Protein AF-A0A7X7GPE5-F1 (afdb_monomer)

Sequence (212 aa):
MSSPLRGAAGASLLIVPLLFLSQGAGCAPPPQPPSAPAPPPPTADDLLAAGDYGRARAAYLREERTGPTPSDVARARFFRALARLGQRDAALAQEELRSLAALEPPDMWTRLARVLSDELARTTVLREELRDAGAELHLLRLRIQILEEALEESQQEVTQRQEEIDTLREDRLRLQAALRDAEERAADNARQVRELEEALDALKRIDMQRDP

Secondary structure (DSSP, 8-state):
---------------------------PPPPPPPPPPPPPPPPHHHHHHTT-HHHHHHHHHHHHHH-SSHHHHHHHHHHHHHHHHHTT-HHHHHHHHHHHHT-SS--HHHHHHHHHHHHHHHHHHHHHHHHHHHHHHHHHHHHHHHHHHHHHHHHHHHHHHHHHHHHHHHHHHHHHHHHHHHHHHHHHHHHHHHHHHHHHHHHHHHHHHH--

pLDDT: mean 86.38, std 19.0, range [33.47, 98.62]

Nearest PDB structures (foldseek):
  2xev-assembly1_A  TM=8.816E-01  e=5.490E-03  Xanthomonas campestris
  9hmf-assembly1_K  TM=8.972E-01  e=2.334E-02  Campylobacter jejuni
  3qky-assembly1_A  TM=8.177E-01  e=9.341E-02  Rhodothermus marinus DSM 4252
  5waq-assembly1_A  TM=8.612E-01  e=1.341E-01  Neisseria gonorrhoeae FA 1090
  5efr-assembly1_A  TM=8.416E-01  e=1.707E-01  Rhodothermus marinus

Structure (mmCIF, N/CA/C/O backbone):
data_AF-A0A7X7GPE5-F1
#
_entry.id   AF-A0A7X7GPE5-F1
#
loop_
_atom_site.group_PDB
_atom_site.id
_atom_site.type_symbol
_atom_site.label_atom_id
_atom_site.label_alt_id
_atom_site.label_comp_id
_atom_site.label_asym_id
_atom_site.label_entity_id
_atom_site.label_seq_id
_atom_site.pdbx_PDB_ins_code
_atom_site.Cartn_x
_atom_site.Cartn_y
_atom_site.Cartn_z
_atom_site.occupancy
_atom_site.B_iso_or_equiv
_atom_site.auth_seq_id
_atom_site.auth_comp_id
_atom_site.auth_asym_id
_atom_site.auth_atom_id
_atom_site.pdbx_PDB_model_num
ATOM 1 N N . MET A 1 1 ? -0.099 -47.597 -15.414 1.00 36.78 1 MET A N 1
ATOM 2 C CA . MET A 1 1 ? -0.015 -48.892 -16.118 1.00 36.78 1 MET A CA 1
ATOM 3 C C . MET A 1 1 ? -1.050 -48.898 -17.227 1.00 36.78 1 MET A C 1
ATOM 5 O O . MET A 1 1 ? -2.151 -48.422 -16.994 1.00 36.78 1 MET A O 1
ATOM 9 N N . SER A 1 2 ? -0.658 -49.435 -18.382 1.00 39.59 2 SER A N 1
ATOM 10 C CA . SER A 1 2 ? -1.515 -49.890 -19.486 1.00 39.59 2 SER A CA 1
ATOM 11 C C . SER A 1 2 ? -2.099 -48.836 -20.439 1.00 39.59 2 SER A C 1
ATOM 13 O O . SER A 1 2 ? -3.237 -48.401 -20.306 1.00 39.59 2 SER A O 1
ATOM 15 N N . SER A 1 3 ? -1.332 -48.556 -21.500 1.00 43.88 3 SER A N 1
ATOM 16 C CA . SER A 1 3 ? -1.884 -48.475 -22.863 1.00 43.88 3 SER A CA 1
ATOM 17 C C . SER A 1 3 ? -2.548 -49.814 -23.238 1.00 43.88 3 SER A C 1
ATOM 19 O O . SER A 1 3 ? -2.243 -50.843 -22.626 1.00 43.88 3 SER A O 1
ATOM 21 N N . PRO A 1 4 ? -3.369 -49.853 -24.300 1.00 50.88 4 PRO A N 1
ATOM 22 C CA . PRO A 1 4 ? -2.765 -50.318 -25.546 1.00 50.88 4 PRO A CA 1
ATOM 23 C C . PRO A 1 4 ? -3.249 -49.597 -26.813 1.00 50.88 4 PRO A C 1
ATOM 25 O O . PRO A 1 4 ? -4.430 -49.353 -27.033 1.00 50.88 4 PRO A O 1
ATOM 28 N N . LEU A 1 5 ? -2.268 -49.357 -27.683 1.00 49.62 5 LEU A N 1
ATOM 29 C CA . LEU A 1 5 ? -2.396 -49.244 -29.132 1.00 49.62 5 LEU A CA 1
ATOM 30 C C . LEU A 1 5 ? -2.755 -50.617 -29.730 1.00 49.62 5 LEU A C 1
ATOM 32 O O . LEU A 1 5 ? -2.137 -51.618 -29.369 1.00 49.62 5 LEU A O 1
ATOM 36 N N . ARG A 1 6 ? -3.696 -50.643 -30.677 1.00 38.88 6 ARG A N 1
ATOM 37 C CA . ARG A 1 6 ? -3.957 -51.676 -31.709 1.00 38.88 6 ARG A CA 1
ATOM 38 C C . ARG A 1 6 ? -5.001 -51.069 -32.656 1.00 38.88 6 ARG A C 1
ATOM 40 O O . ARG A 1 6 ? -5.898 -50.395 -32.175 1.00 38.88 6 ARG A O 1
ATOM 47 N N . GLY A 1 7 ? -5.002 -51.234 -33.970 1.00 33.53 7 GLY A N 1
ATOM 48 C CA . GLY A 1 7 ? -4.221 -51.995 -34.943 1.00 33.53 7 GLY A CA 1
ATOM 49 C C . GLY A 1 7 ? -4.734 -51.535 -36.326 1.00 33.53 7 GLY A C 1
ATOM 50 O O . GLY A 1 7 ? -5.854 -51.052 -36.430 1.00 33.53 7 GLY A O 1
ATOM 51 N N . ALA A 1 8 ? -3.879 -51.423 -37.339 1.00 35.66 8 ALA A N 1
ATOM 52 C CA . ALA A 1 8 ? -3.519 -52.499 -38.270 1.00 35.66 8 ALA A CA 1
ATOM 53 C C . ALA A 1 8 ? -4.511 -52.662 -39.440 1.00 35.66 8 ALA A C 1
ATOM 55 O O . ALA A 1 8 ? -5.621 -53.136 -39.242 1.00 35.66 8 ALA A O 1
ATOM 56 N N . ALA A 1 9 ? -4.049 -52.309 -40.646 1.00 40.34 9 ALA A N 1
ATOM 57 C CA . ALA A 1 9 ? -4.263 -52.975 -41.945 1.00 40.34 9 ALA A CA 1
ATOM 58 C C . ALA A 1 9 ? -3.745 -51.997 -43.025 1.00 40.34 9 ALA A C 1
ATOM 60 O O . ALA A 1 9 ? -4.219 -50.874 -43.104 1.00 40.34 9 ALA A O 1
ATOM 61 N N . GLY A 1 10 ? -2.713 -52.258 -43.826 1.00 33.47 10 GLY A N 1
ATOM 62 C CA . GLY A 1 10 ? -2.256 -53.536 -44.353 1.00 33.47 10 GLY A CA 1
ATOM 63 C C . GLY A 1 10 ? -2.913 -53.774 -45.710 1.00 33.47 10 GLY A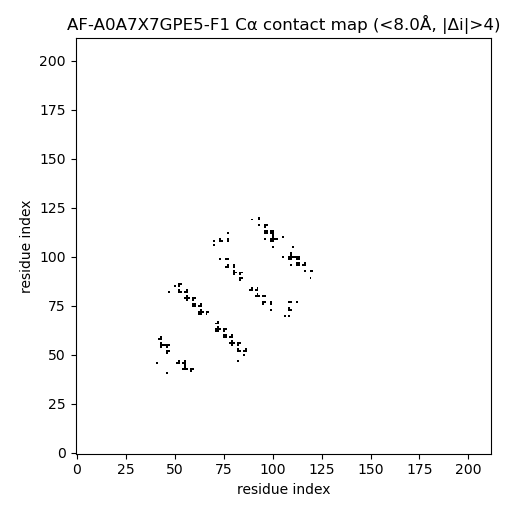 C 1
ATOM 64 O O . GLY A 1 10 ? -3.993 -54.342 -45.747 1.00 33.47 10 GLY A O 1
ATOM 65 N N . ALA A 1 11 ? -2.265 -53.340 -46.796 1.00 39.00 11 ALA A N 1
ATOM 66 C CA . ALA A 1 11 ? -2.460 -53.889 -48.141 1.00 39.00 11 ALA A CA 1
ATOM 67 C C . ALA A 1 11 ? -1.348 -53.394 -49.085 1.00 39.00 11 ALA A C 1
ATOM 69 O O . ALA A 1 11 ? -1.505 -52.430 -49.8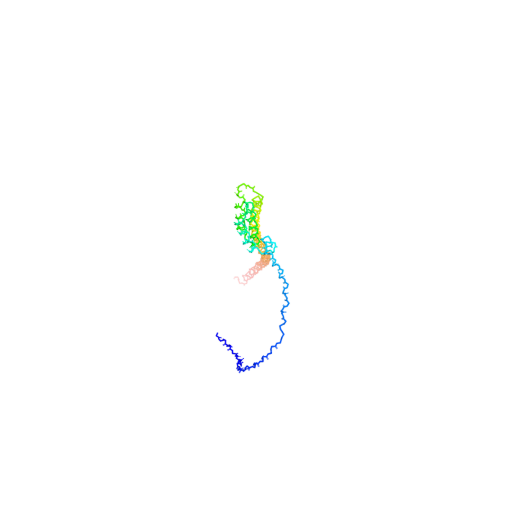30 1.00 39.00 11 ALA A O 1
ATOM 70 N N . SER A 1 12 ? -0.201 -54.070 -49.040 1.00 41.12 12 SER A N 1
ATOM 71 C CA . SER A 1 12 ? 0.696 -54.174 -50.191 1.00 41.12 12 SER A CA 1
ATOM 72 C C . SER A 1 12 ? 0.101 -55.194 -51.158 1.00 41.12 12 SER A C 1
ATOM 74 O O . SER A 1 12 ? -0.204 -56.299 -50.721 1.00 41.12 12 SER A O 1
ATOM 76 N N . LEU A 1 13 ? -0.018 -54.867 -52.448 1.00 38.72 13 LEU A N 1
ATOM 77 C CA . LEU A 1 13 ? -0.213 -55.861 -53.509 1.00 38.72 13 LEU A CA 1
ATOM 78 C C . LEU A 1 13 ? 0.291 -55.333 -54.868 1.00 38.72 13 LEU A C 1
ATOM 80 O O . LEU A 1 13 ? -0.291 -54.441 -55.469 1.00 38.72 13 LEU A O 1
ATOM 84 N N . LEU A 1 14 ? 1.426 -55.915 -55.268 1.00 38.28 14 LEU A N 1
ATOM 85 C CA . LEU A 1 14 ? 1.854 -56.371 -56.599 1.00 38.28 14 LEU A CA 1
ATOM 86 C C . LEU A 1 14 ? 1.750 -55.463 -57.849 1.00 38.28 14 LEU A C 1
ATOM 88 O O . LEU A 1 14 ? 0.708 -55.260 -58.457 1.00 38.28 14 LEU A O 1
ATOM 92 N N . ILE A 1 15 ? 2.956 -55.085 -58.280 1.00 44.03 15 ILE A N 1
ATOM 93 C CA . ILE A 1 15 ? 3.521 -54.930 -59.634 1.00 44.03 15 ILE A CA 1
ATOM 94 C C . ILE A 1 15 ? 2.821 -55.744 -60.745 1.00 44.03 15 ILE A C 1
ATOM 96 O O . ILE A 1 15 ? 2.762 -56.961 -60.615 1.00 44.03 15 ILE A O 1
ATOM 100 N N . VAL A 1 16 ? 2.491 -55.097 -61.881 1.00 37.31 16 VAL A N 1
ATOM 101 C CA . VAL A 1 16 ? 2.835 -55.492 -63.280 1.00 37.31 16 VAL A CA 1
ATOM 102 C C . VAL A 1 16 ? 2.826 -54.222 -64.168 1.00 37.31 16 VAL A C 1
ATOM 104 O O . VAL A 1 16 ? 1.908 -53.412 -64.035 1.00 37.31 16 VAL A O 1
ATOM 107 N N . PRO A 1 17 ? 3.823 -54.009 -65.055 1.00 50.66 17 PRO A N 1
ATOM 108 C CA . PRO A 1 17 ? 3.961 -52.793 -65.854 1.00 50.66 17 PRO A CA 1
ATOM 109 C C . PRO A 1 17 ? 3.215 -52.887 -67.193 1.00 50.66 17 PRO A C 1
ATOM 111 O O . PRO A 1 17 ? 3.243 -53.920 -67.860 1.00 50.66 17 PRO A O 1
ATOM 114 N N . LEU A 1 18 ? 2.623 -51.777 -67.634 1.00 42.12 18 LEU A N 1
ATOM 115 C CA . LEU A 1 18 ? 2.145 -51.599 -69.005 1.00 42.12 18 LEU A CA 1
ATOM 116 C C . LEU A 1 18 ? 2.939 -50.466 -69.654 1.00 42.12 18 LEU A C 1
ATOM 118 O O . LEU A 1 18 ? 2.699 -49.281 -69.435 1.00 42.12 18 LEU A O 1
ATOM 122 N N . LEU A 1 19 ? 3.935 -50.888 -70.431 1.00 47.41 19 LEU A N 1
ATOM 123 C CA . LEU A 1 19 ? 4.581 -50.105 -71.473 1.00 47.41 19 LEU A CA 1
ATOM 124 C C . LEU A 1 19 ? 3.514 -49.602 -72.449 1.00 47.41 19 LEU A C 1
ATOM 126 O O . LEU A 1 19 ? 2.916 -50.394 -73.172 1.00 47.41 19 LEU A O 1
ATOM 130 N N . PHE A 1 20 ? 3.341 -48.285 -72.517 1.00 41.81 20 PHE A N 1
ATOM 131 C CA . PHE A 1 20 ? 2.819 -47.624 -73.706 1.00 41.81 20 PHE A CA 1
ATOM 132 C C . PHE A 1 20 ? 3.819 -46.558 -74.147 1.00 41.81 20 PHE A C 1
ATOM 134 O O . PHE A 1 20 ? 3.918 -45.470 -73.584 1.00 41.81 20 PHE A O 1
ATOM 141 N N . LEU A 1 21 ? 4.586 -46.918 -75.173 1.00 47.44 21 LEU A N 1
ATOM 142 C CA . LEU A 1 21 ? 5.237 -45.978 -76.070 1.00 47.44 21 LEU A CA 1
ATOM 143 C C . LEU A 1 21 ? 4.144 -45.199 -76.807 1.00 47.44 21 LEU A C 1
ATOM 145 O O . 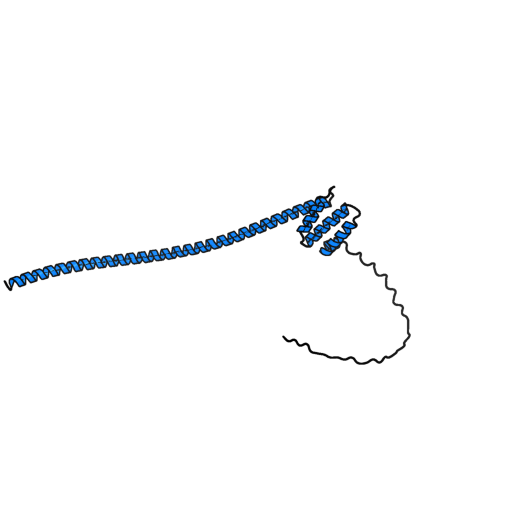LEU A 1 21 ? 3.415 -45.768 -77.616 1.00 47.44 21 LEU A O 1
ATOM 149 N N . SER A 1 22 ? 4.066 -43.894 -76.570 1.00 46.16 22 SER A N 1
ATOM 150 C CA . SER A 1 22 ? 3.538 -42.965 -77.566 1.00 46.16 22 SER A CA 1
ATOM 151 C C . SER A 1 22 ? 4.482 -41.772 -77.654 1.00 46.16 22 SER A C 1
ATOM 153 O O . SER A 1 22 ? 4.614 -40.964 -76.739 1.00 46.16 22 SER A O 1
ATOM 155 N N . GLN A 1 23 ? 5.223 -41.734 -78.757 1.00 50.34 23 GLN A N 1
ATOM 156 C CA . GLN A 1 23 ? 5.850 -40.518 -79.237 1.00 50.34 23 GLN A CA 1
ATOM 157 C C . GLN A 1 23 ? 4.747 -39.625 -79.810 1.00 50.34 23 GLN A C 1
ATOM 159 O O . GLN A 1 23 ? 3.903 -40.107 -80.564 1.00 50.34 23 GLN A O 1
ATOM 164 N N . GLY A 1 24 ? 4.768 -38.334 -79.490 1.00 41.56 24 GLY A N 1
ATOM 165 C CA . GLY A 1 24 ? 3.855 -37.382 -80.108 1.00 41.56 24 GLY A CA 1
ATOM 166 C C . GLY A 1 24 ? 3.982 -35.979 -79.535 1.00 41.56 24 GLY A C 1
ATOM 167 O O . GLY A 1 24 ? 3.460 -35.706 -78.466 1.00 41.56 24 GLY A O 1
ATOM 168 N N . ALA A 1 25 ? 4.631 -35.110 -80.312 1.00 44.94 25 ALA A N 1
ATOM 169 C CA . ALA A 1 25 ? 4.643 -33.650 -80.214 1.00 44.94 25 ALA A CA 1
ATOM 170 C C . ALA A 1 25 ? 5.357 -33.029 -78.999 1.00 44.94 25 ALA A C 1
ATOM 172 O O . ALA A 1 25 ? 4.799 -32.818 -77.925 1.00 44.94 25 ALA A O 1
ATOM 173 N N . GLY A 1 26 ? 6.604 -32.613 -79.236 1.00 49.38 26 GLY A N 1
ATOM 174 C CA . GLY A 1 26 ? 7.259 -31.596 -78.427 1.00 49.38 26 GLY A CA 1
ATOM 175 C C . GLY A 1 26 ? 6.515 -30.265 -78.537 1.00 49.38 26 GLY A C 1
ATOM 176 O O . GLY A 1 26 ? 6.726 -29.506 -79.478 1.00 49.38 26 GLY A O 1
ATOM 177 N N . CYS A 1 27 ? 5.676 -29.965 -77.551 1.00 44.78 27 CYS A N 1
ATOM 178 C CA . CYS A 1 27 ? 5.407 -28.588 -77.172 1.00 44.78 27 CYS A CA 1
ATOM 179 C C . CYS A 1 27 ? 6.525 -28.172 -76.221 1.00 44.78 27 CYS A C 1
ATOM 181 O O . CYS A 1 27 ? 6.572 -28.610 -75.072 1.00 44.78 27 CYS A O 1
ATOM 183 N N . ALA A 1 28 ? 7.449 -27.351 -76.718 1.00 55.16 28 ALA A N 1
ATOM 184 C CA . ALA A 1 28 ? 8.362 -26.627 -75.851 1.00 55.16 28 ALA A CA 1
ATOM 185 C C . ALA A 1 28 ? 7.526 -25.883 -74.789 1.00 55.16 28 ALA A C 1
ATOM 187 O O . ALA A 1 28 ? 6.549 -25.222 -75.162 1.00 55.16 28 ALA A O 1
ATOM 188 N N . PRO A 1 29 ? 7.850 -25.998 -73.487 1.00 63.81 29 PRO A N 1
ATOM 189 C CA . PRO A 1 29 ? 7.212 -25.164 -72.480 1.00 63.81 29 PRO A CA 1
ATOM 190 C C . PRO A 1 29 ? 7.419 -23.694 -72.878 1.00 63.81 29 PRO A C 1
ATOM 192 O O . PRO A 1 29 ? 8.510 -23.349 -73.348 1.00 63.81 29 PRO A O 1
ATOM 195 N N . PRO A 1 30 ? 6.392 -22.833 -72.750 1.00 66.88 30 PRO A N 1
ATOM 196 C CA . PRO A 1 30 ? 6.542 -21.422 -73.072 1.00 66.88 30 PRO A CA 1
ATOM 197 C C . PRO A 1 30 ? 7.726 -20.858 -72.275 1.00 66.88 30 PRO A C 1
ATOM 199 O O . PRO A 1 30 ? 7.897 -21.239 -71.111 1.00 66.88 30 PRO A O 1
ATOM 202 N N . PRO A 1 31 ? 8.563 -19.992 -72.876 1.00 62.94 31 PRO A N 1
ATOM 203 C CA . PRO A 1 31 ? 9.678 -19.388 -72.164 1.00 62.94 31 PRO A CA 1
ATOM 204 C C . PRO A 1 31 ? 9.129 -18.716 -70.906 1.00 62.94 31 PRO A C 1
ATOM 206 O O . PRO A 1 31 ? 8.257 -17.848 -70.990 1.00 62.94 31 PRO A O 1
ATOM 209 N N . GLN A 1 32 ? 9.592 -19.173 -69.739 1.00 63.47 32 GLN A N 1
ATOM 210 C CA . GLN A 1 32 ? 9.251 -18.538 -68.475 1.00 63.47 32 GLN A CA 1
ATOM 211 C C . GLN A 1 32 ? 9.624 -17.054 -68.594 1.00 63.47 32 GLN A C 1
ATOM 213 O O . GLN A 1 32 ? 10.753 -16.755 -69.000 1.00 63.47 32 GLN A O 1
ATOM 218 N N . PRO A 1 33 ? 8.702 -16.120 -68.292 1.00 65.62 33 PRO A N 1
ATOM 219 C CA . PRO A 1 33 ? 9.074 -14.719 -68.208 1.00 65.62 33 PRO A CA 1
ATOM 220 C C . PRO A 1 33 ? 10.213 -14.603 -67.187 1.00 65.62 33 PRO A C 1
ATOM 222 O O . PRO A 1 33 ? 10.198 -15.343 -66.198 1.00 65.62 33 PRO A O 1
ATOM 225 N N . PRO A 1 34 ? 11.214 -13.734 -67.417 1.00 63.56 34 PRO A N 1
ATOM 226 C CA . PRO A 1 34 ? 12.309 -13.564 -66.475 1.00 63.56 34 PRO A CA 1
ATOM 227 C C . PRO A 1 34 ? 11.709 -13.297 -65.098 1.00 63.56 34 PRO A C 1
ATOM 229 O O . PRO A 1 34 ? 10.964 -12.331 -64.923 1.00 63.56 34 PRO A O 1
ATOM 232 N N . SER A 1 35 ? 11.978 -14.201 -64.152 1.00 62.50 35 SER A N 1
ATOM 233 C CA . SER A 1 35 ? 11.565 -14.054 -62.764 1.00 62.50 35 SER A CA 1
ATOM 234 C C . SER A 1 35 ? 11.944 -12.650 -62.321 1.00 62.50 35 SER A C 1
ATOM 236 O O . SER A 1 35 ? 13.114 -12.270 -62.423 1.00 62.50 35 SER A O 1
ATOM 238 N N . ALA A 1 36 ? 10.952 -11.866 -61.891 1.00 67.81 36 ALA A N 1
ATOM 239 C CA . ALA A 1 36 ? 11.208 -10.552 -61.328 1.00 67.81 36 ALA A CA 1
ATOM 240 C C . ALA A 1 36 ? 12.316 -10.691 -60.267 1.00 67.81 36 ALA A C 1
ATOM 242 O O . ALA A 1 36 ? 12.297 -11.673 -59.512 1.00 67.81 36 ALA A O 1
ATOM 243 N N . PRO A 1 37 ? 13.305 -9.779 -60.229 1.00 69.69 37 PRO A N 1
ATOM 244 C CA . PRO A 1 37 ? 14.368 -9.856 -59.241 1.00 69.69 37 PRO A CA 1
ATOM 245 C C . PRO A 1 37 ? 13.735 -9.941 -57.853 1.00 69.69 37 PRO A C 1
ATOM 247 O O . PRO A 1 37 ? 12.809 -9.187 -57.542 1.00 69.69 37 PRO A O 1
ATOM 250 N N . ALA A 1 38 ? 14.195 -10.905 -57.051 1.00 69.31 38 ALA A N 1
ATOM 251 C CA . ALA A 1 38 ? 13.716 -11.067 -55.686 1.00 69.31 38 ALA A CA 1
ATOM 252 C C . ALA A 1 38 ? 13.811 -9.715 -54.958 1.00 69.31 38 ALA A C 1
ATOM 254 O O . ALA A 1 38 ? 14.805 -9.002 -55.154 1.00 69.31 38 ALA A O 1
ATOM 255 N N . PRO A 1 39 ? 12.796 -9.338 -54.154 1.00 73.06 39 PRO A N 1
ATOM 256 C CA . PRO A 1 39 ? 12.851 -8.089 -53.415 1.00 73.06 39 PRO A CA 1
ATOM 257 C C . PRO A 1 39 ? 14.126 -8.069 -52.565 1.00 73.06 39 PRO A C 1
ATOM 259 O O . PRO A 1 39 ? 14.528 -9.121 -52.046 1.00 73.06 39 PRO A O 1
ATOM 262 N N . PRO A 1 40 ? 14.790 -6.906 -52.445 1.00 76.00 40 PRO A N 1
ATOM 263 C CA . PRO A 1 40 ? 15.984 -6.807 -51.626 1.00 76.00 40 PRO A CA 1
ATOM 264 C C . PRO A 1 40 ? 15.669 -7.280 -50.199 1.00 76.00 40 PRO A C 1
ATOM 266 O O . PRO A 1 40 ? 14.543 -7.093 -49.723 1.00 76.00 40 PRO A O 1
ATOM 269 N N . PRO A 1 41 ? 16.632 -7.923 -49.516 1.00 82.00 41 PRO A N 1
ATOM 270 C CA . PRO A 1 41 ? 16.428 -8.335 -48.136 1.00 82.00 41 PRO A CA 1
ATOM 271 C C . PRO A 1 41 ? 16.069 -7.113 -47.271 1.00 82.00 41 PRO A C 1
ATOM 273 O O . PRO A 1 41 ? 16.615 -6.032 -47.511 1.00 82.00 41 PRO A O 1
ATOM 276 N N . PRO A 1 42 ? 15.177 -7.271 -46.272 1.00 87.88 42 PRO A N 1
ATOM 277 C CA . PRO A 1 42 ? 14.762 -6.166 -45.415 1.00 87.88 42 PRO A CA 1
ATOM 278 C C . PRO A 1 42 ? 15.967 -5.578 -44.677 1.00 87.88 42 PRO A C 1
ATOM 280 O O . PRO A 1 42 ? 16.836 -6.313 -44.190 1.00 87.88 42 PRO A O 1
ATOM 283 N N . THR A 1 43 ? 16.011 -4.252 -44.599 1.00 92.62 43 THR A N 1
ATOM 284 C CA . THR A 1 43 ? 17.063 -3.517 -43.892 1.00 92.62 43 THR A CA 1
ATOM 285 C C . THR A 1 43 ? 16.908 -3.651 -42.373 1.00 92.62 43 THR A C 1
ATOM 287 O O . THR A 1 43 ? 15.877 -4.109 -41.870 1.00 92.62 43 THR A O 1
ATOM 290 N N . ALA A 1 44 ? 17.937 -3.271 -41.606 1.00 93.88 44 ALA A N 1
ATOM 291 C CA . ALA A 1 44 ? 17.840 -3.264 -40.146 1.00 93.88 44 ALA A CA 1
ATOM 292 C C . ALA A 1 44 ? 16.710 -2.342 -39.650 1.00 93.88 44 ALA A C 1
ATOM 294 O O . ALA A 1 44 ? 15.985 -2.716 -38.727 1.00 93.88 44 ALA A O 1
ATOM 295 N N . ASP A 1 45 ? 16.523 -1.197 -40.313 1.00 95.44 45 ASP A N 1
ATOM 296 C CA . ASP A 1 45 ? 15.447 -0.247 -40.025 1.00 95.44 45 ASP A CA 1
ATOM 297 C C . ASP A 1 45 ? 14.064 -0.855 -40.317 1.00 95.44 45 ASP A C 1
ATOM 299 O O . ASP A 1 45 ? 13.159 -0.722 -39.492 1.00 95.44 45 ASP A O 1
ATOM 303 N N . ASP A 1 46 ? 13.909 -1.598 -41.422 1.00 96.31 46 ASP A N 1
ATOM 304 C CA . ASP A 1 46 ? 12.650 -2.292 -41.748 1.00 96.31 46 ASP A CA 1
ATOM 305 C C . ASP A 1 46 ? 12.286 -3.326 -40.674 1.00 96.31 46 ASP A C 1
ATOM 307 O O . ASP A 1 46 ? 11.134 -3.428 -40.251 1.00 96.31 46 ASP A O 1
ATOM 311 N N . LEU A 1 47 ? 13.280 -4.083 -40.196 1.00 96.06 47 LEU A N 1
ATOM 312 C CA . LEU A 1 47 ? 13.095 -5.078 -39.136 1.00 96.06 47 LEU A CA 1
ATOM 313 C C . LEU A 1 47 ? 12.739 -4.420 -37.799 1.00 96.06 47 LEU A C 1
ATOM 315 O O . LEU A 1 47 ? 11.895 -4.937 -37.064 1.00 96.06 47 LEU A O 1
ATOM 319 N N . LEU A 1 48 ? 13.364 -3.281 -37.487 1.00 95.31 48 LEU A N 1
ATOM 320 C CA . LEU A 1 48 ? 13.068 -2.509 -36.284 1.00 95.31 48 LEU A CA 1
ATOM 321 C C . LEU A 1 48 ? 11.636 -1.961 -36.326 1.00 95.31 48 LEU A C 1
ATOM 323 O O . LEU A 1 48 ? 10.902 -2.100 -35.347 1.00 95.31 48 LEU A O 1
ATOM 327 N N . ALA A 1 49 ? 11.228 -1.391 -37.463 1.00 95.69 49 ALA A N 1
ATOM 328 C CA . ALA A 1 49 ? 9.886 -0.856 -37.681 1.00 95.69 49 ALA A CA 1
ATOM 329 C C . ALA A 1 49 ? 8.807 -1.951 -37.649 1.00 95.69 49 ALA A C 1
ATOM 331 O O . ALA A 1 49 ? 7.722 -1.733 -37.114 1.00 95.69 49 ALA A O 1
ATOM 332 N N . ALA A 1 50 ? 9.120 -3.146 -38.156 1.00 95.19 50 ALA A N 1
ATOM 333 C CA . ALA A 1 50 ? 8.243 -4.314 -38.093 1.00 95.19 50 ALA A CA 1
ATOM 334 C C . ALA A 1 50 ? 8.134 -4.936 -36.685 1.00 95.19 50 ALA A C 1
ATOM 336 O O . ALA A 1 50 ? 7.349 -5.864 -36.486 1.00 95.19 50 ALA A O 1
ATOM 337 N N . GLY A 1 51 ? 8.921 -4.466 -35.711 1.00 94.88 51 GLY A N 1
ATOM 338 C CA . GLY A 1 51 ? 8.952 -5.013 -34.354 1.00 94.88 51 GLY A CA 1
ATOM 339 C C . GLY A 1 51 ? 9.726 -6.329 -34.220 1.00 94.88 51 GLY A C 1
ATOM 340 O O . GLY A 1 51 ? 9.731 -6.926 -33.142 1.00 94.88 51 GLY A O 1
ATOM 341 N N . ASP A 1 52 ? 10.427 -6.783 -35.266 1.00 96.38 52 ASP A N 1
ATOM 342 C CA . ASP A 1 52 ? 11.338 -7.930 -35.186 1.00 96.38 52 ASP A CA 1
ATOM 343 C C . ASP A 1 52 ? 12.682 -7.486 -34.595 1.00 96.38 52 ASP A C 1
ATOM 345 O O . ASP A 1 52 ? 13.737 -7.458 -35.239 1.00 96.38 52 ASP A O 1
ATOM 349 N N . TYR A 1 53 ? 12.635 -7.106 -33.319 1.00 96.56 53 TYR A N 1
ATOM 350 C CA . TYR A 1 53 ? 13.776 -6.555 -32.603 1.00 96.56 53 TYR A CA 1
ATOM 351 C C . TYR A 1 53 ? 14.951 -7.537 -32.531 1.00 96.56 53 TYR A C 1
ATOM 353 O O . TYR A 1 53 ? 16.106 -7.117 -32.452 1.00 96.56 53 TYR A O 1
ATOM 361 N N . GLY A 1 54 ? 14.675 -8.847 -32.528 1.00 95.94 54 GLY A N 1
ATOM 362 C CA . GLY A 1 54 ? 15.682 -9.913 -32.543 1.00 95.94 54 GLY A CA 1
ATOM 363 C C . GLY A 1 54 ? 16.557 -9.833 -33.784 1.00 95.94 54 GLY A C 1
ATOM 364 O O . GLY A 1 54 ? 17.787 -9.735 -33.690 1.00 95.94 54 GLY A O 1
ATOM 365 N N . ARG A 1 55 ? 15.910 -9.820 -34.952 1.00 96.19 55 ARG A N 1
ATOM 366 C CA . ARG A 1 55 ? 16.608 -9.723 -36.234 1.00 96.19 55 ARG A CA 1
ATOM 367 C C . ARG A 1 55 ? 17.173 -8.330 -36.483 1.00 96.19 55 ARG A C 1
ATOM 369 O O . ARG A 1 55 ? 18.298 -8.249 -36.974 1.00 96.19 55 ARG A O 1
ATOM 376 N N . ALA A 1 56 ? 16.473 -7.267 -36.084 1.00 97.12 56 ALA A N 1
ATOM 377 C CA . ALA A 1 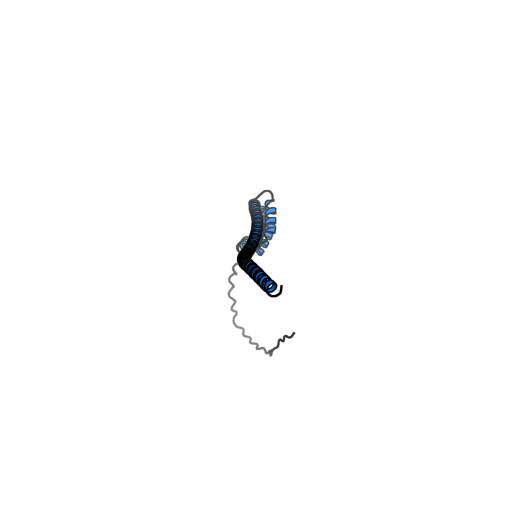56 ? 16.964 -5.891 -36.185 1.00 97.12 56 ALA A CA 1
ATOM 378 C C . ALA A 1 56 ? 18.288 -5.711 -35.428 1.00 97.12 56 ALA A C 1
ATOM 380 O O . ALA A 1 56 ? 19.276 -5.247 -35.991 1.00 97.12 56 ALA A O 1
ATOM 381 N N . ARG A 1 57 ? 18.366 -6.188 -34.177 1.00 96.31 57 ARG A N 1
ATOM 382 C CA . ARG A 1 57 ? 19.596 -6.149 -33.368 1.00 96.31 57 ARG A CA 1
ATOM 383 C C . ARG A 1 57 ? 20.761 -6.873 -34.051 1.00 96.31 57 ARG A C 1
ATOM 385 O O . ARG A 1 57 ? 21.882 -6.365 -34.059 1.00 96.31 57 ARG A O 1
ATOM 392 N N . ALA A 1 58 ? 20.511 -8.057 -34.613 1.00 95.50 58 ALA A N 1
ATOM 393 C CA . ALA A 1 58 ? 21.530 -8.815 -35.338 1.00 95.50 58 ALA A CA 1
ATOM 394 C C . ALA A 1 58 ? 21.960 -8.119 -36.642 1.00 95.50 58 ALA A C 1
ATOM 396 O O . ALA A 1 58 ? 23.125 -8.217 -37.026 1.00 95.50 58 ALA A O 1
ATOM 397 N N . ALA A 1 59 ? 21.042 -7.418 -37.311 1.00 95.81 59 ALA A N 1
ATOM 398 C CA . ALA A 1 59 ? 21.327 -6.631 -38.504 1.00 95.81 59 ALA A CA 1
ATOM 399 C C . ALA A 1 59 ? 22.177 -5.392 -38.181 1.00 95.81 59 ALA A C 1
ATOM 401 O O . ALA A 1 59 ? 23.244 -5.247 -38.772 1.00 95.81 59 ALA A O 1
ATOM 402 N N . TYR A 1 60 ? 21.817 -4.601 -37.164 1.00 96.62 60 TYR A N 1
ATOM 403 C CA . TYR A 1 60 ? 22.635 -3.466 -36.718 1.00 96.62 60 TYR A CA 1
ATOM 404 C C . TYR A 1 60 ? 24.021 -3.885 -36.213 1.00 96.62 60 TYR A C 1
ATOM 406 O O . TYR A 1 60 ? 24.993 -3.168 -36.413 1.00 96.62 60 TYR A O 1
ATOM 414 N N . LEU A 1 61 ? 24.163 -5.073 -35.611 1.00 95.56 61 LEU A N 1
ATOM 415 C CA . LEU A 1 61 ? 25.486 -5.603 -35.253 1.00 95.56 61 LEU A CA 1
ATOM 416 C C . LEU A 1 61 ? 26.368 -5.867 -36.488 1.00 95.56 61 LEU A C 1
ATOM 418 O O . LEU A 1 61 ? 27.590 -5.759 -36.399 1.00 95.56 61 LEU A O 1
ATOM 422 N N . ARG A 1 62 ? 25.776 -6.241 -37.629 1.00 94.44 62 ARG A N 1
ATOM 423 C CA . ARG A 1 62 ? 26.519 -6.367 -38.892 1.00 94.44 62 ARG A CA 1
ATOM 424 C C . ARG A 1 62 ? 26.868 -4.994 -39.452 1.00 94.44 62 ARG A C 1
ATOM 426 O O . ARG A 1 62 ? 28.025 -4.794 -39.799 1.00 94.44 62 ARG A O 1
ATOM 433 N N . GLU A 1 63 ? 25.913 -4.065 -39.464 1.00 94.38 63 GLU A N 1
ATOM 434 C CA . GLU A 1 63 ? 26.131 -2.687 -39.927 1.00 94.38 63 GLU A CA 1
ATOM 435 C C . GLU A 1 63 ? 27.224 -1.973 -39.127 1.00 94.38 63 GLU A C 1
ATOM 437 O O . GLU A 1 63 ? 28.060 -1.297 -39.713 1.00 94.38 63 GLU A O 1
ATOM 442 N N . GLU A 1 64 ? 27.304 -2.201 -37.814 1.00 93.25 64 GLU A N 1
ATOM 443 C CA . GLU A 1 64 ? 28.393 -1.692 -36.973 1.00 93.25 64 GLU A CA 1
ATOM 444 C C . GLU A 1 64 ? 29.776 -2.145 -37.471 1.00 93.25 64 GLU A C 1
ATOM 446 O O . GLU A 1 64 ? 30.737 -1.385 -37.419 1.00 93.25 64 GLU A O 1
ATOM 451 N N . ARG A 1 65 ? 29.896 -3.388 -37.952 1.00 93.00 65 ARG A N 1
ATOM 452 C CA . ARG A 1 65 ? 31.178 -3.959 -38.403 1.00 93.00 65 ARG A CA 1
ATOM 453 C C . ARG A 1 65 ? 31.569 -3.506 -39.803 1.00 93.00 65 ARG A C 1
ATOM 455 O O . ARG A 1 65 ? 32.749 -3.530 -40.132 1.00 93.00 65 ARG A O 1
ATOM 462 N N . THR A 1 66 ? 30.587 -3.164 -40.629 1.00 92.50 66 THR A N 1
ATOM 463 C CA . THR A 1 66 ? 30.782 -2.798 -42.039 1.00 92.50 66 THR A CA 1
ATOM 464 C C . THR A 1 66 ? 30.583 -1.307 -42.301 1.00 92.50 66 THR A C 1
ATOM 466 O O . THR A 1 66 ? 30.645 -0.885 -43.453 1.00 92.50 66 THR A O 1
ATOM 469 N N . GLY A 1 67 ? 30.307 -0.520 -41.257 1.00 89.06 67 GLY A N 1
ATOM 470 C CA . GLY 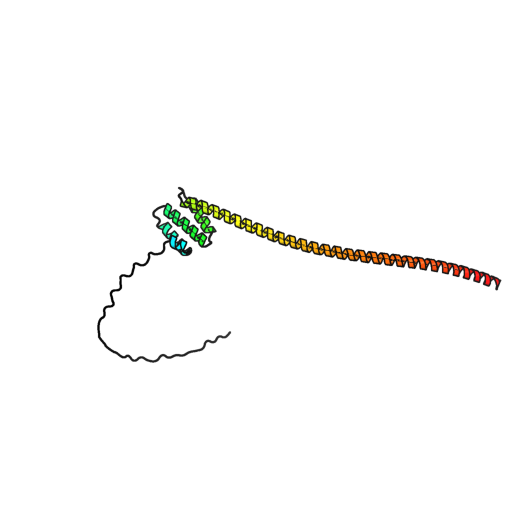A 1 67 ? 30.038 0.909 -41.346 1.00 89.06 67 GLY A CA 1
ATOM 471 C C . GLY A 1 67 ? 31.227 1.669 -41.944 1.00 89.06 67 GLY A C 1
ATOM 472 O O . GLY A 1 67 ? 32.349 1.504 -41.460 1.00 89.06 67 GLY A O 1
ATOM 473 N N . PRO A 1 68 ? 31.018 2.498 -42.983 1.00 90.00 68 PRO A N 1
ATOM 474 C CA . PRO A 1 68 ? 32.111 3.191 -43.658 1.00 90.00 68 PRO A CA 1
ATOM 475 C C . PRO A 1 68 ? 32.637 4.390 -42.858 1.00 90.00 68 PRO A C 1
ATOM 477 O O . PRO A 1 68 ? 33.781 4.797 -43.060 1.00 90.00 68 PRO A O 1
ATOM 480 N N . THR A 1 69 ? 31.834 4.952 -41.947 1.00 93.38 69 THR A N 1
ATOM 481 C CA . THR A 1 69 ? 32.237 6.077 -41.094 1.00 93.38 69 THR A CA 1
ATOM 482 C C . THR A 1 69 ? 32.014 5.789 -39.605 1.00 93.38 69 THR A C 1
ATOM 484 O O . THR A 1 69 ? 31.116 5.019 -39.253 1.00 93.38 69 THR A O 1
ATOM 487 N N . PRO A 1 70 ? 32.760 6.449 -38.695 1.00 91.75 70 PRO A N 1
ATOM 488 C CA . PRO A 1 70 ? 32.505 6.355 -37.256 1.00 91.75 70 PRO A CA 1
ATOM 489 C C . PRO A 1 70 ? 31.066 6.720 -36.864 1.00 91.75 70 PRO A C 1
ATOM 491 O O . PRO A 1 70 ? 30.526 6.138 -35.926 1.00 91.75 70 PRO A O 1
ATOM 494 N N . SER A 1 71 ? 30.427 7.640 -37.595 1.00 93.81 71 SER A N 1
ATOM 495 C CA . SER A 1 71 ? 29.043 8.033 -37.318 1.00 93.81 71 SER A CA 1
ATOM 496 C C . SER A 1 71 ? 28.035 6.959 -37.741 1.00 93.81 71 SER A C 1
ATOM 498 O O . SER A 1 71 ? 27.046 6.749 -37.044 1.00 93.81 71 SER A O 1
ATOM 500 N N . ASP A 1 72 ? 28.308 6.198 -38.807 1.00 93.88 72 ASP A N 1
ATOM 501 C CA . ASP A 1 72 ? 27.486 5.034 -39.179 1.00 93.88 72 ASP A CA 1
ATOM 502 C C . ASP A 1 72 ? 27.583 3.921 -38.130 1.00 93.88 72 ASP A C 1
ATOM 504 O O . ASP A 1 72 ? 26.582 3.300 -37.769 1.00 93.88 72 ASP A O 1
ATOM 508 N N . VAL A 1 73 ? 28.781 3.710 -37.578 1.00 94.81 73 VAL A N 1
ATOM 509 C CA . VAL A 1 73 ? 29.004 2.777 -36.465 1.00 94.81 73 VAL A CA 1
ATOM 510 C C . VAL A 1 73 ? 28.241 3.239 -35.217 1.00 94.81 73 VAL A C 1
ATOM 512 O O . VAL A 1 73 ? 27.568 2.433 -34.570 1.00 94.81 73 VAL A O 1
ATOM 515 N N . ALA A 1 74 ? 28.293 4.534 -34.891 1.00 95.50 74 ALA A N 1
ATOM 516 C CA . ALA A 1 74 ? 27.554 5.122 -33.774 1.00 95.50 74 ALA A CA 1
ATOM 517 C C . ALA A 1 74 ? 26.030 5.005 -33.961 1.00 95.50 74 ALA A C 1
ATOM 519 O O . ALA A 1 74 ? 25.332 4.597 -33.029 1.00 95.50 74 ALA A O 1
ATOM 520 N N . ARG A 1 75 ? 25.523 5.259 -35.176 1.00 96.81 75 ARG A N 1
ATOM 521 C CA . ARG A 1 75 ? 24.121 5.035 -35.562 1.00 96.81 75 ARG A CA 1
ATOM 522 C C . ARG A 1 75 ? 23.707 3.586 -35.329 1.00 96.81 75 ARG A C 1
ATOM 524 O O . ARG A 1 75 ? 22.707 3.333 -34.659 1.00 96.81 75 ARG A O 1
ATOM 531 N N . ALA A 1 76 ? 24.471 2.634 -35.859 1.00 96.50 76 ALA A N 1
ATOM 532 C CA . ALA A 1 76 ? 24.161 1.214 -35.735 1.00 96.50 76 ALA A CA 1
ATOM 533 C C . ALA A 1 76 ? 24.136 0.774 -34.261 1.00 96.50 76 ALA A C 1
ATOM 535 O O . ALA A 1 76 ? 23.204 0.092 -33.833 1.00 96.50 76 ALA A O 1
ATOM 536 N N . ARG A 1 77 ? 25.099 1.226 -33.443 1.00 96.81 77 ARG A N 1
ATOM 537 C CA . ARG A 1 77 ? 25.106 0.985 -31.987 1.00 96.81 77 ARG A CA 1
ATOM 538 C C . ARG A 1 77 ? 23.882 1.574 -31.291 1.00 96.81 77 ARG A C 1
ATOM 540 O O . ARG A 1 77 ? 23.277 0.898 -30.461 1.00 96.81 77 ARG A O 1
ATOM 547 N N . PHE A 1 78 ? 23.499 2.798 -31.648 1.00 97.75 78 PHE A N 1
ATOM 548 C CA . PHE A 1 78 ? 22.325 3.467 -31.096 1.00 97.75 78 PHE A CA 1
ATOM 549 C C . PHE A 1 78 ? 21.039 2.675 -31.371 1.00 97.75 78 PHE A C 1
ATOM 551 O O . PHE A 1 78 ? 20.318 2.315 -30.440 1.00 97.75 78 PHE A O 1
ATOM 558 N N . PHE A 1 79 ? 20.773 2.323 -32.631 1.00 97.75 79 PHE A N 1
ATOM 559 C CA . PHE A 1 79 ? 19.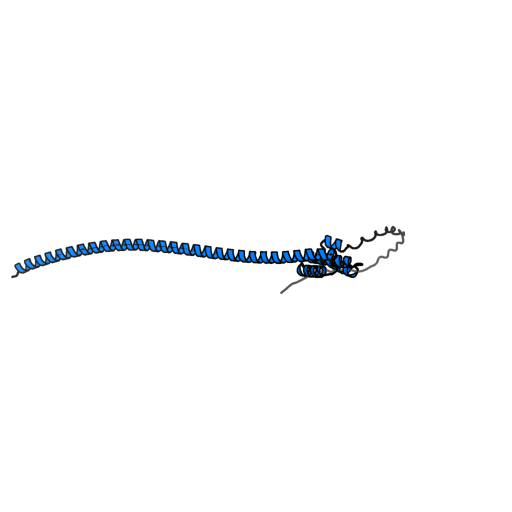567 1.569 -32.981 1.00 97.75 79 PHE A CA 1
ATOM 560 C C . PHE A 1 79 ? 19.595 0.119 -32.488 1.00 97.75 79 PHE A C 1
ATOM 562 O O . PHE A 1 79 ? 18.550 -0.438 -32.146 1.00 97.75 79 PHE A O 1
ATOM 569 N N . ARG A 1 80 ? 20.778 -0.488 -32.344 1.00 96.94 80 ARG A N 1
ATOM 570 C CA . ARG A 1 80 ? 20.921 -1.780 -31.664 1.00 96.94 80 ARG A CA 1
ATOM 571 C C . ARG A 1 80 ? 20.470 -1.703 -30.203 1.00 96.94 80 ARG A C 1
ATOM 573 O O . ARG A 1 80 ? 19.780 -2.613 -29.739 1.00 96.94 80 ARG A O 1
ATOM 580 N N . ALA A 1 81 ? 20.817 -0.628 -29.496 1.00 97.25 81 ALA A N 1
ATOM 581 C CA . ALA A 1 81 ? 20.350 -0.400 -28.134 1.00 97.25 81 ALA A CA 1
ATOM 582 C C . ALA A 1 81 ? 18.829 -0.154 -28.083 1.00 97.25 81 ALA A C 1
ATOM 584 O O . ALA A 1 81 ? 18.154 -0.702 -27.213 1.00 97.25 81 ALA A O 1
ATOM 585 N N . LEU A 1 82 ? 18.255 0.561 -29.059 1.00 97.25 82 LEU A N 1
ATOM 586 C CA . LEU A 1 82 ? 16.794 0.695 -29.182 1.00 97.25 82 LEU A CA 1
ATOM 587 C C . LEU A 1 82 ? 16.097 -0.652 -29.420 1.00 97.25 82 LEU A C 1
ATOM 589 O O . LEU A 1 82 ? 15.075 -0.937 -28.798 1.00 97.25 82 LEU A O 1
ATOM 593 N N . ALA A 1 83 ? 16.667 -1.521 -30.258 1.00 97.00 83 ALA A N 1
ATOM 594 C CA . ALA A 1 83 ? 16.142 -2.869 -30.459 1.00 97.00 83 ALA A CA 1
ATOM 595 C C . ALA A 1 83 ? 16.132 -3.679 -29.146 1.00 97.00 83 ALA A C 1
ATOM 597 O O . ALA A 1 83 ? 15.194 -4.433 -28.893 1.00 97.00 83 ALA A O 1
ATOM 598 N N . ARG A 1 84 ? 17.124 -3.497 -28.262 1.00 95.44 84 ARG A N 1
ATOM 599 C CA . ARG A 1 84 ? 17.113 -4.117 -26.922 1.00 95.44 84 ARG A CA 1
ATOM 600 C C . ARG A 1 84 ? 16.011 -3.577 -26.022 1.00 95.44 84 ARG A C 1
ATOM 602 O O . ARG A 1 84 ? 15.367 -4.366 -25.334 1.00 95.44 84 ARG A O 1
ATOM 609 N N . LEU A 1 85 ? 15.743 -2.271 -26.063 1.00 94.94 85 LEU A N 1
ATOM 610 C CA . LEU A 1 85 ? 14.592 -1.697 -25.357 1.00 94.94 85 LEU A CA 1
ATOM 611 C C . LEU A 1 85 ? 13.280 -2.331 -25.838 1.00 94.94 85 LEU A C 1
ATOM 613 O O . LEU A 1 85 ? 12.456 -2.715 -25.010 1.00 94.94 85 LEU A O 1
ATOM 617 N N . GLY A 1 86 ? 13.125 -2.537 -27.151 1.00 93.31 86 GLY A N 1
ATOM 618 C CA . GLY A 1 86 ? 11.991 -3.271 -27.727 1.00 93.31 86 GLY A CA 1
ATOM 619 C C . GLY A 1 86 ? 11.879 -4.720 -27.230 1.00 93.31 86 GLY A C 1
ATOM 620 O O . GLY A 1 86 ? 10.778 -5.220 -27.004 1.00 93.31 86 GLY A O 1
ATOM 621 N N . GLN A 1 87 ? 13.011 -5.379 -26.960 1.00 94.81 87 GLN A N 1
ATOM 622 C CA . GLN A 1 87 ? 13.076 -6.711 -26.333 1.00 94.81 87 GLN A CA 1
ATOM 623 C C . GLN A 1 87 ? 12.882 -6.700 -24.809 1.00 94.81 87 GLN A C 1
ATOM 625 O O . GLN A 1 87 ? 12.965 -7.756 -24.184 1.00 94.81 87 GLN A O 1
ATOM 630 N N . ARG A 1 88 ? 12.603 -5.539 -24.201 1.00 92.75 88 ARG A N 1
ATOM 631 C CA . ARG A 1 88 ? 12.482 -5.348 -22.743 1.00 92.75 88 ARG A CA 1
ATOM 632 C C . ARG A 1 88 ? 13.781 -5.602 -21.969 1.00 92.75 88 ARG A C 1
ATOM 634 O O . ARG A 1 88 ? 13.747 -5.865 -20.771 1.00 92.75 88 ARG A O 1
ATOM 641 N N . ASP A 1 89 ? 14.925 -5.467 -22.630 1.00 93.56 89 ASP A N 1
ATOM 642 C CA . ASP A 1 89 ? 16.259 -5.603 -22.041 1.00 93.56 89 ASP A CA 1
ATOM 643 C C . ASP A 1 89 ? 16.839 -4.214 -21.718 1.00 93.56 89 ASP A C 1
ATOM 645 O O . ASP A 1 89 ? 17.764 -3.714 -22.365 1.00 93.56 89 ASP A O 1
ATOM 649 N N . ALA A 1 90 ? 16.214 -3.539 -20.746 1.00 91.25 90 ALA A N 1
ATOM 650 C CA . ALA A 1 90 ? 16.508 -2.141 -20.425 1.00 91.25 90 ALA A CA 1
ATOM 651 C C . ALA A 1 90 ? 17.902 -1.935 -19.815 1.00 91.25 90 ALA A C 1
ATOM 653 O O . ALA A 1 90 ? 18.547 -0.932 -20.111 1.00 91.25 90 ALA A O 1
ATOM 654 N N . ALA A 1 91 ? 18.388 -2.888 -19.014 1.00 91.62 91 ALA A N 1
ATOM 655 C CA . ALA A 1 91 ? 19.688 -2.790 -18.354 1.00 91.62 91 ALA A CA 1
ATOM 656 C C . ALA A 1 91 ? 20.843 -2.801 -19.367 1.00 91.62 91 ALA A C 1
ATOM 658 O O . ALA A 1 91 ? 21.681 -1.896 -19.360 1.00 91.62 91 ALA A O 1
ATOM 659 N N . LEU A 1 92 ? 20.851 -3.772 -20.291 1.00 93.25 92 LEU A N 1
ATOM 660 C CA . LEU A 1 92 ? 21.885 -3.846 -21.326 1.00 93.25 92 LEU A CA 1
ATOM 661 C C . LEU A 1 92 ? 21.737 -2.724 -22.356 1.00 93.25 92 LEU A C 1
ATOM 663 O O . LEU A 1 92 ? 22.741 -2.203 -22.837 1.00 93.25 92 LEU A O 1
ATOM 667 N N . ALA A 1 93 ? 20.511 -2.298 -22.676 1.00 95.19 93 ALA A N 1
ATOM 668 C CA . ALA A 1 93 ? 20.309 -1.121 -23.520 1.00 95.19 93 ALA A CA 1
ATOM 669 C C . ALA A 1 93 ? 20.906 0.147 -22.889 1.00 95.19 93 ALA A C 1
ATOM 671 O O . ALA A 1 93 ? 21.600 0.903 -23.565 1.00 95.19 93 ALA A O 1
ATOM 672 N N . 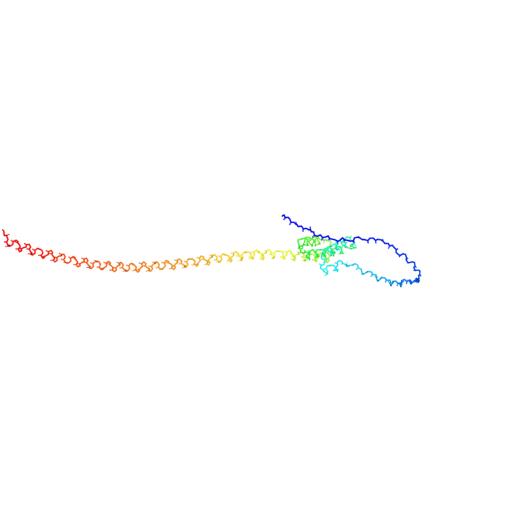GLN A 1 94 ? 20.681 0.368 -21.592 1.00 95.50 94 GLN A N 1
ATOM 673 C CA . GLN A 1 94 ? 21.218 1.519 -20.868 1.00 95.50 94 GLN A CA 1
ATOM 674 C C . GLN A 1 94 ? 22.748 1.478 -20.772 1.00 95.50 94 GLN A C 1
ATOM 676 O O . GLN A 1 94 ? 23.398 2.520 -20.856 1.00 95.50 94 GLN A O 1
ATOM 681 N N . GLU A 1 95 ? 23.344 0.301 -20.584 1.00 95.50 95 GLU A N 1
ATOM 682 C CA . GLU A 1 95 ? 24.799 0.128 -20.635 1.00 95.50 95 GLU A CA 1
ATOM 683 C C . GLU A 1 95 ? 25.365 0.476 -22.019 1.00 95.50 95 GLU A C 1
ATOM 685 O O . GLU A 1 95 ? 26.298 1.276 -22.117 1.00 95.50 95 GLU A O 1
ATOM 690 N N . GLU A 1 96 ? 24.755 -0.039 -23.092 1.00 95.00 96 GLU A N 1
ATOM 691 C CA . GLU A 1 96 ? 25.178 0.265 -24.461 1.00 95.00 96 GLU A CA 1
ATOM 692 C C . GLU A 1 96 ? 25.055 1.768 -24.773 1.00 95.00 96 GLU A C 1
ATOM 694 O O . GLU A 1 96 ? 26.014 2.362 -25.271 1.00 95.00 96 GLU A O 1
ATOM 699 N N . LEU A 1 97 ? 23.939 2.412 -24.411 1.00 97.06 97 LEU A N 1
ATOM 700 C CA . LEU A 1 97 ? 23.735 3.855 -24.608 1.00 97.06 97 LEU A CA 1
ATOM 701 C C . LEU A 1 97 ? 24.743 4.702 -23.819 1.00 97.06 97 LEU A C 1
ATOM 703 O O . LEU A 1 97 ? 25.297 5.648 -24.376 1.00 97.06 97 LEU A O 1
ATOM 707 N N . ARG A 1 98 ? 25.050 4.344 -22.563 1.00 96.81 98 ARG A N 1
ATOM 708 C CA . ARG A 1 98 ? 26.079 5.040 -21.768 1.00 96.81 98 ARG A CA 1
ATOM 709 C C . ARG A 1 98 ? 27.465 4.906 -22.386 1.00 96.81 98 ARG A C 1
ATOM 711 O O . ARG A 1 98 ? 28.191 5.893 -22.462 1.00 96.81 98 ARG A O 1
ATOM 718 N N . SER A 1 99 ? 27.822 3.708 -22.852 1.00 95.94 99 SER A N 1
ATOM 719 C CA . SER A 1 99 ? 29.117 3.487 -23.504 1.00 95.94 99 SER A CA 1
ATOM 720 C C . SER A 1 99 ? 29.251 4.299 -24.795 1.00 95.94 99 SER A C 1
ATOM 722 O O . SER A 1 99 ? 30.304 4.873 -25.058 1.00 95.94 99 SER A O 1
ATOM 724 N N . LEU A 1 100 ? 28.163 4.417 -25.563 1.00 96.25 100 LEU A N 1
ATOM 725 C CA . LEU A 1 100 ? 28.109 5.229 -26.772 1.00 96.25 100 LEU A CA 1
ATOM 726 C C . LEU A 1 100 ? 28.202 6.728 -26.446 1.00 96.25 100 LEU A C 1
ATOM 728 O O . LEU A 1 100 ? 28.939 7.456 -27.103 1.00 96.25 100 LEU A O 1
ATOM 732 N N . ALA A 1 101 ? 27.508 7.186 -25.405 1.00 96.56 101 ALA A N 1
ATOM 733 C CA . ALA A 1 101 ? 27.511 8.578 -24.955 1.00 96.56 101 ALA A CA 1
ATOM 734 C C . ALA A 1 101 ? 28.872 9.074 -24.425 1.00 96.56 101 ALA A C 1
ATOM 736 O O . ALA A 1 101 ? 29.075 10.289 -24.326 1.00 96.56 101 ALA A O 1
ATOM 737 N N . ALA A 1 102 ? 29.769 8.151 -24.064 1.00 95.94 102 ALA A N 1
ATOM 738 C CA . ALA A 1 102 ? 31.116 8.429 -23.569 1.00 95.94 102 ALA A CA 1
ATOM 739 C C . ALA A 1 102 ? 32.176 8.544 -24.684 1.00 95.94 102 ALA A C 1
ATOM 741 O O . ALA A 1 102 ? 33.335 8.827 -24.387 1.00 95.94 102 ALA A O 1
ATOM 742 N N . LEU A 1 103 ? 31.811 8.302 -25.950 1.00 93.25 103 LEU A N 1
ATOM 743 C CA . LEU A 1 103 ? 32.737 8.425 -27.077 1.00 93.25 103 LEU A CA 1
ATOM 744 C C . LEU A 1 103 ? 32.994 9.894 -27.445 1.00 93.25 103 LEU A C 1
ATOM 746 O O . LEU A 1 103 ? 32.068 10.704 -27.508 1.00 93.25 103 LEU A O 1
ATOM 750 N N . GLU A 1 104 ? 34.253 10.195 -27.766 1.00 85.12 104 GLU A N 1
ATOM 751 C CA . GLU A 1 104 ? 34.738 11.511 -28.191 1.00 85.12 104 GLU A CA 1
ATOM 752 C C . GLU A 1 104 ? 35.389 11.423 -29.588 1.00 85.12 104 GLU A C 1
ATOM 754 O O . GLU A 1 104 ? 36.105 10.450 -29.857 1.00 85.12 104 GLU A O 1
ATOM 759 N N . PRO A 1 105 ? 35.192 12.419 -30.479 1.00 86.25 105 PRO A N 1
ATOM 760 C CA . PRO A 1 105 ? 34.356 13.615 -30.308 1.00 86.25 105 PRO A CA 1
ATOM 761 C C . PRO A 1 105 ? 32.845 13.312 -30.400 1.00 86.25 105 PRO A C 1
ATOM 763 O O . PRO A 1 105 ? 32.453 12.329 -31.032 1.00 86.25 105 PRO A O 1
ATOM 766 N N . PRO A 1 106 ? 31.967 14.160 -29.825 1.00 90.50 106 PRO A N 1
ATOM 767 C CA . PRO A 1 106 ? 30.537 13.899 -29.804 1.00 90.50 106 PRO A CA 1
ATOM 768 C C . PRO A 1 106 ? 29.890 14.146 -31.170 1.00 90.50 106 PRO A C 1
ATOM 770 O O . PRO A 1 106 ? 29.917 15.266 -31.695 1.00 90.50 106 PRO A O 1
ATOM 773 N N . ASP A 1 107 ? 29.205 13.136 -31.698 1.00 94.19 107 ASP A N 1
ATOM 774 C CA . ASP A 1 107 ? 28.351 13.253 -32.875 1.00 94.19 107 ASP A CA 1
ATOM 775 C C . ASP A 1 107 ? 26.864 13.348 -32.477 1.00 94.19 107 ASP A C 1
ATOM 777 O O . ASP A 1 107 ? 26.516 13.548 -31.309 1.00 94.19 107 ASP A O 1
ATOM 781 N N . MET A 1 108 ? 25.959 13.315 -33.455 1.00 97.06 108 MET A N 1
ATOM 782 C CA . MET A 1 108 ? 24.520 13.357 -33.182 1.00 97.06 108 MET A CA 1
ATOM 783 C C . MET A 1 108 ? 24.055 12.126 -32.384 1.00 97.06 108 MET A C 1
ATOM 785 O O . MET A 1 108 ? 23.246 12.258 -31.466 1.00 97.06 108 MET A O 1
ATOM 789 N N . TRP A 1 109 ? 24.575 10.939 -32.705 1.00 96.94 109 TRP A N 1
ATOM 790 C CA . TRP A 1 109 ? 24.150 9.672 -32.110 1.00 96.94 109 TRP A CA 1
ATOM 791 C C . TRP A 1 109 ? 24.636 9.524 -30.673 1.00 96.94 109 TRP A C 1
ATOM 793 O O . TRP A 1 109 ? 23.871 9.070 -29.825 1.00 96.94 109 TRP A O 1
ATOM 803 N N . THR A 1 110 ? 25.853 9.973 -30.356 1.00 96.00 110 THR A N 1
ATOM 804 C CA . THR A 1 110 ? 26.349 9.975 -28.971 1.00 96.00 110 THR A CA 1
ATOM 805 C C . THR A 1 110 ? 25.576 10.960 -28.088 1.00 96.00 110 THR A C 1
ATOM 807 O O . THR A 1 110 ? 25.293 10.651 -26.929 1.00 96.00 110 THR A O 1
ATOM 810 N N . ARG A 1 111 ? 25.138 12.109 -28.630 1.00 96.94 111 ARG A N 1
ATOM 811 C CA . ARG A 1 111 ? 24.250 13.052 -27.917 1.00 96.94 111 ARG A CA 1
ATOM 812 C C . ARG A 1 111 ? 22.870 12.459 -27.655 1.00 96.94 111 ARG A C 1
ATOM 814 O O . ARG A 1 111 ? 22.379 12.562 -26.534 1.00 96.94 111 ARG A O 1
ATOM 821 N N . LEU A 1 112 ? 22.259 11.819 -28.653 1.00 97.69 112 LEU A N 1
ATOM 822 C CA . LEU A 1 112 ? 20.974 11.134 -28.476 1.00 97.69 112 LEU A CA 1
ATOM 823 C C . LEU A 1 112 ? 21.085 9.977 -27.478 1.00 97.69 112 LEU A C 1
ATOM 825 O O . LEU A 1 112 ? 20.190 9.790 -26.656 1.00 97.69 112 LEU A O 1
ATOM 829 N N . ALA A 1 113 ? 22.194 9.235 -27.512 1.00 97.62 113 ALA A N 1
ATOM 830 C CA . ALA A 1 113 ? 22.453 8.155 -26.569 1.00 97.62 113 ALA A CA 1
ATOM 831 C C . ALA A 1 113 ? 22.510 8.659 -25.124 1.00 97.62 113 ALA A C 1
ATOM 833 O O . ALA A 1 113 ? 21.918 8.031 -24.252 1.00 97.62 113 ALA A O 1
ATOM 834 N N . ARG A 1 114 ? 23.146 9.818 -24.893 1.00 97.12 114 ARG A N 1
ATOM 835 C CA . ARG A 1 114 ? 23.196 10.474 -23.579 1.00 97.12 114 ARG A CA 1
ATOM 836 C C . ARG A 1 114 ? 21.804 10.831 -23.067 1.00 97.12 114 ARG A C 1
ATOM 838 O O . ARG A 1 114 ? 21.441 10.440 -21.964 1.00 97.12 114 ARG A O 1
ATOM 845 N N . VAL A 1 115 ? 21.010 11.520 -23.891 1.00 97.31 115 VAL A N 1
ATOM 846 C CA . VAL A 1 115 ? 19.643 11.920 -23.519 1.00 97.31 115 VAL A CA 1
ATOM 847 C C . VAL A 1 115 ? 18.805 10.693 -23.160 1.00 97.31 115 VAL A C 1
ATOM 849 O O . VAL A 1 115 ? 18.196 10.653 -22.096 1.00 97.31 115 VAL A O 1
ATOM 852 N N . LEU A 1 116 ? 18.817 9.656 -24.001 1.00 96.25 116 LEU A N 1
ATOM 853 C CA . LEU A 1 116 ? 18.050 8.442 -23.722 1.00 96.25 116 LEU A CA 1
ATOM 854 C C . LEU A 1 116 ? 18.573 7.667 -22.511 1.00 96.25 116 LEU A C 1
ATOM 856 O O . LEU A 1 116 ? 17.763 7.123 -21.765 1.00 96.25 116 LEU A O 1
ATOM 860 N N . SER A 1 117 ? 19.888 7.602 -22.280 1.00 96.00 117 SER A N 1
ATOM 861 C CA . SER A 1 117 ? 20.420 6.932 -21.088 1.00 96.00 117 SER A CA 1
ATOM 862 C C . SER A 1 117 ? 20.020 7.640 -19.797 1.00 96.00 117 SER A C 1
ATOM 864 O O . SER A 1 117 ? 19.720 6.964 -18.812 1.00 96.00 117 SER A O 1
ATOM 866 N N . ASP A 1 118 ? 19.985 8.974 -19.814 1.00 95.19 118 ASP A N 1
ATOM 867 C CA . ASP A 1 118 ? 19.591 9.789 -18.665 1.00 95.19 118 ASP A CA 1
ATOM 868 C C . ASP A 1 118 ? 18.094 9.627 -18.373 1.00 95.19 118 ASP A C 1
ATOM 870 O O . ASP A 1 118 ? 17.707 9.418 -17.223 1.00 95.19 118 ASP A O 1
ATOM 874 N N . GLU A 1 119 ? 17.250 9.639 -19.407 1.00 94.62 119 GLU A N 1
ATOM 875 C CA . GLU A 1 119 ? 15.814 9.382 -19.257 1.00 94.62 119 GLU A CA 1
ATOM 876 C C . GLU A 1 119 ? 15.536 7.957 -18.762 1.00 94.62 119 GLU A C 1
ATOM 878 O O . GLU A 1 119 ? 14.743 7.761 -17.840 1.00 94.62 119 GLU A O 1
ATOM 883 N N . LEU A 1 120 ? 16.234 6.945 -19.292 1.00 93.62 120 LEU A N 1
ATOM 884 C CA . LEU A 1 120 ? 16.107 5.574 -18.793 1.00 93.62 120 LEU A CA 1
ATOM 885 C C . LEU A 1 120 ? 16.469 5.485 -17.307 1.00 93.62 120 LEU A C 1
ATOM 887 O O . LEU A 1 120 ? 15.691 4.907 -16.548 1.00 93.62 120 LEU A O 1
ATOM 891 N N . ALA A 1 121 ? 17.568 6.115 -16.884 1.00 91.44 121 ALA A N 1
ATOM 892 C CA . ALA A 1 121 ? 17.980 6.158 -15.482 1.00 91.44 121 ALA A CA 1
ATOM 893 C C . ALA A 1 121 ? 16.943 6.857 -14.582 1.00 91.44 121 ALA A C 1
ATOM 895 O O . ALA A 1 121 ? 16.639 6.381 -13.489 1.00 91.44 121 ALA A O 1
ATOM 896 N N . ARG A 1 122 ? 16.347 7.961 -15.045 1.00 93.38 122 ARG A N 1
ATOM 897 C CA . ARG A 1 122 ? 15.269 8.641 -14.308 1.00 93.38 122 ARG A CA 1
ATOM 898 C C . ARG A 1 122 ? 14.044 7.750 -14.169 1.00 93.38 122 ARG A C 1
ATOM 900 O O . ARG A 1 122 ? 13.492 7.633 -13.081 1.00 93.38 122 ARG A O 1
ATOM 907 N N . THR A 1 123 ? 13.634 7.072 -15.242 1.00 92.31 123 THR A N 1
ATOM 908 C CA . THR A 1 123 ? 12.469 6.179 -15.176 1.00 92.31 123 THR A CA 1
ATOM 909 C C . THR A 1 123 ? 12.694 4.974 -14.269 1.00 92.31 123 THR A C 1
ATOM 911 O O . THR A 1 123 ? 11.731 4.496 -13.676 1.00 92.31 123 THR A O 1
ATOM 914 N N . THR A 1 124 ? 13.920 4.450 -14.153 1.00 89.94 124 THR A N 1
ATOM 915 C CA . THR A 1 124 ? 14.205 3.351 -13.218 1.00 89.94 124 THR A CA 1
ATOM 916 C C . THR A 1 124 ? 14.061 3.808 -11.775 1.00 89.94 124 THR A C 1
ATOM 918 O O . THR A 1 124 ? 13.327 3.161 -11.036 1.00 89.94 124 THR A O 1
ATOM 921 N N . VAL A 1 125 ? 14.633 4.964 -11.422 1.00 93.44 125 VAL A N 1
ATOM 922 C CA . VAL A 1 125 ? 14.504 5.546 -10.074 1.00 93.44 125 VAL A CA 1
ATOM 923 C C . VAL A 1 125 ? 13.038 5.821 -9.737 1.00 93.44 125 VAL A C 1
ATOM 925 O O . VAL A 1 125 ? 12.543 5.350 -8.722 1.00 93.44 125 VAL A O 1
ATOM 928 N N . LEU A 1 126 ? 12.294 6.475 -10.635 1.00 94.94 126 LEU A N 1
ATOM 929 C CA . LEU A 1 126 ? 10.873 6.768 -10.409 1.00 94.94 126 LEU A CA 1
ATOM 930 C C . LEU A 1 126 ? 10.018 5.502 -10.237 1.00 94.94 126 LEU A C 1
ATOM 932 O O . LEU A 1 126 ? 9.037 5.511 -9.496 1.00 94.94 126 LEU A O 1
ATOM 936 N N . ARG A 1 127 ? 10.354 4.401 -10.924 1.00 94.62 127 ARG A N 1
ATOM 937 C CA . ARG A 1 127 ? 9.651 3.120 -10.736 1.00 94.62 127 ARG A CA 1
ATOM 938 C C . ARG A 1 127 ? 9.946 2.497 -9.377 1.00 94.62 127 ARG A C 1
ATOM 940 O O . ARG A 1 127 ? 9.047 1.880 -8.812 1.00 94.62 127 ARG A O 1
ATOM 947 N N . GLU A 1 128 ? 11.175 2.619 -8.889 1.00 95.12 128 GLU A N 1
ATOM 948 C CA . GLU A 1 128 ? 11.565 2.144 -7.559 1.00 95.12 128 GLU A CA 1
ATOM 949 C C . GLU A 1 128 ? 10.859 2.964 -6.476 1.00 95.12 128 GLU A C 1
ATOM 951 O O . GLU A 1 128 ? 10.146 2.388 -5.661 1.00 95.12 128 GLU A O 1
ATOM 956 N N . GLU A 1 129 ? 10.902 4.295 -6.565 1.00 96.94 129 GLU A N 1
ATOM 957 C CA . GLU A 1 129 ? 10.189 5.190 -5.643 1.00 96.94 129 GLU A CA 1
ATOM 958 C C . GLU A 1 129 ? 8.677 4.917 -5.619 1.00 96.94 129 GLU A C 1
ATOM 960 O O . GLU A 1 129 ? 8.067 4.841 -4.552 1.00 96.94 129 GLU A O 1
ATOM 965 N N . LEU A 1 130 ? 8.055 4.705 -6.786 1.00 98.00 130 LEU A N 1
ATOM 966 C CA . LEU A 1 130 ? 6.636 4.352 -6.869 1.00 98.00 130 LEU A CA 1
ATOM 967 C C . LEU A 1 130 ? 6.338 2.995 -6.217 1.00 98.00 130 LEU A C 1
ATOM 969 O O . LEU A 1 130 ? 5.289 2.823 -5.590 1.00 98.00 130 LEU A O 1
ATOM 973 N N . ARG A 1 131 ? 7.234 2.017 -6.381 1.00 97.25 131 ARG A N 1
ATOM 974 C CA . ARG A 1 131 ? 7.092 0.691 -5.771 1.00 97.25 131 ARG A CA 1
ATOM 975 C C . ARG A 1 131 ? 7.193 0.778 -4.251 1.00 97.25 131 ARG A C 1
ATOM 977 O O . ARG A 1 131 ? 6.371 0.166 -3.569 1.00 97.25 131 ARG A O 1
ATOM 984 N N . ASP A 1 132 ? 8.148 1.548 -3.748 1.00 97.88 132 ASP A N 1
ATOM 985 C CA . ASP A 1 132 ? 8.376 1.730 -2.316 1.00 97.88 132 ASP A CA 1
ATOM 986 C C . ASP A 1 132 ? 7.213 2.486 -1.665 1.00 97.88 132 ASP A C 1
ATOM 988 O O . ASP A 1 132 ? 6.642 2.007 -0.684 1.00 97.88 132 ASP A O 1
ATOM 992 N N . ALA A 1 133 ? 6.755 3.582 -2.278 1.00 97.19 133 ALA A N 1
ATOM 993 C CA . ALA A 1 133 ? 5.567 4.308 -1.828 1.00 97.19 133 ALA A CA 1
ATOM 994 C C . ALA A 1 133 ? 4.304 3.423 -1.847 1.00 97.19 133 ALA A C 1
ATOM 996 O O . ALA A 1 133 ? 3.464 3.492 -0.947 1.00 97.19 133 ALA A O 1
ATOM 997 N N . GLY A 1 134 ? 4.169 2.553 -2.854 1.00 98.25 134 GLY A N 1
ATOM 998 C CA . GLY A 1 134 ? 3.086 1.572 -2.924 1.00 98.25 134 GLY A CA 1
ATOM 999 C C . GLY A 1 134 ? 3.127 0.546 -1.787 1.00 98.25 134 GLY A C 1
ATOM 1000 O O . GLY A 1 134 ? 2.079 0.200 -1.235 1.00 98.25 134 GLY A O 1
ATOM 1001 N N . ALA A 1 135 ? 4.321 0.082 -1.409 1.00 98.25 135 ALA A N 1
ATOM 1002 C CA . ALA A 1 135 ? 4.511 -0.833 -0.287 1.00 98.25 135 ALA A CA 1
ATOM 1003 C C . ALA A 1 135 ? 4.191 -0.159 1.058 1.00 98.25 135 ALA A C 1
ATOM 1005 O O . ALA A 1 135 ? 3.465 -0.734 1.870 1.00 98.25 135 ALA A O 1
ATOM 1006 N N . GLU A 1 136 ? 4.660 1.072 1.270 1.00 98.44 136 GLU A N 1
ATOM 1007 C CA . GLU A 1 136 ? 4.371 1.852 2.479 1.00 98.44 136 GLU A CA 1
ATOM 1008 C C . GLU A 1 136 ? 2.868 2.104 2.642 1.00 98.44 136 GLU A C 1
ATOM 1010 O O . GLU A 1 136 ? 2.294 1.847 3.701 1.00 98.44 136 GLU A O 1
ATOM 1015 N N . LEU A 1 137 ? 2.195 2.512 1.567 1.00 98.44 137 LEU A N 1
ATOM 1016 C CA . LEU A 1 137 ? 0.752 2.725 1.571 1.00 98.44 137 LEU A CA 1
ATOM 1017 C C . LEU A 1 137 ? -0.025 1.436 1.883 1.00 98.44 137 LEU A C 1
ATOM 1019 O O . LEU A 1 137 ? -1.038 1.483 2.583 1.00 98.44 137 LEU A O 1
ATOM 1023 N N . HIS A 1 138 ? 0.436 0.279 1.403 1.00 98.06 138 HIS A N 1
ATOM 1024 C CA . HIS A 1 138 ? -0.173 -1.003 1.758 1.00 98.06 138 HIS A CA 1
ATOM 1025 C C . HIS A 1 138 ? -0.006 -1.326 3.251 1.00 98.06 138 HIS A C 1
ATOM 1027 O O . HIS A 1 138 ? -0.981 -1.704 3.901 1.00 98.06 138 HIS A O 1
ATOM 1033 N N . LEU A 1 139 ? 1.189 -1.115 3.813 1.00 98.50 139 LEU A N 1
ATOM 1034 C CA . LEU A 1 139 ? 1.446 -1.309 5.243 1.00 98.50 139 LEU A CA 1
ATOM 1035 C C . LEU A 1 139 ? 0.602 -0.371 6.114 1.00 98.50 139 LEU A C 1
ATOM 1037 O O . LEU A 1 139 ? 0.021 -0.811 7.106 1.00 98.50 139 LEU A O 1
ATOM 1041 N N . LEU A 1 140 ? 0.484 0.902 5.730 1.00 98.44 140 LEU A N 1
ATOM 1042 C CA . LEU A 1 140 ? -0.354 1.872 6.435 1.00 98.44 140 LEU A CA 1
ATOM 1043 C C . LEU A 1 140 ? -1.832 1.474 6.409 1.00 98.44 140 LEU A C 1
ATOM 1045 O O . LEU A 1 140 ? -2.501 1.579 7.434 1.00 98.44 140 LEU A O 1
ATOM 1049 N N . ARG A 1 141 ? -2.337 0.952 5.284 1.00 98.62 141 ARG A N 1
ATOM 1050 C CA . ARG A 1 141 ? -3.711 0.428 5.200 1.00 98.62 141 ARG A CA 1
ATOM 1051 C C . ARG A 1 141 ? -3.944 -0.746 6.147 1.00 98.62 141 ARG A C 1
ATOM 1053 O O . ARG A 1 141 ? -4.939 -0.742 6.860 1.00 98.62 141 ARG A O 1
ATOM 1060 N N . LEU A 1 142 ? -3.018 -1.706 6.200 1.00 98.56 142 LEU A N 1
ATOM 1061 C CA . LEU A 1 142 ? -3.102 -2.820 7.154 1.00 98.56 142 LEU A CA 1
ATOM 1062 C C . LEU A 1 142 ? -3.070 -2.321 8.603 1.00 98.56 142 LEU A C 1
ATOM 1064 O O . LEU A 1 142 ? -3.805 -2.818 9.451 1.00 98.56 142 LEU A O 1
ATOM 1068 N N . ARG A 1 143 ? -2.242 -1.312 8.896 1.00 98.56 143 ARG A N 1
ATOM 1069 C CA . ARG A 1 143 ? -2.170 -0.727 10.236 1.00 98.56 143 ARG A CA 1
ATOM 1070 C C . ARG A 1 143 ? -3.469 -0.033 10.634 1.00 98.56 143 ARG A C 1
ATOM 1072 O O . ARG A 1 143 ? -3.873 -0.180 11.782 1.00 98.56 143 ARG A O 1
ATOM 1079 N N . ILE A 1 144 ? -4.093 0.704 9.717 1.00 98.44 144 ILE A N 1
ATOM 1080 C CA . ILE A 1 144 ? -5.400 1.332 9.943 1.00 98.44 144 ILE A CA 1
ATOM 1081 C C . ILE A 1 144 ? -6.438 0.259 10.265 1.00 98.44 144 ILE A C 1
ATOM 1083 O O . ILE A 1 144 ? -7.072 0.361 11.305 1.00 98.44 144 ILE A O 1
ATOM 1087 N N . GLN A 1 145 ? -6.513 -0.808 9.467 1.00 98.44 145 GLN A N 1
ATOM 1088 C CA . GLN A 1 145 ? -7.465 -1.895 9.702 1.00 98.44 145 GLN A CA 1
ATOM 1089 C C . GLN A 1 145 ? -7.300 -2.527 11.095 1.00 98.44 145 GLN A C 1
ATOM 1091 O O . GLN A 1 145 ? -8.271 -2.671 11.826 1.00 98.44 145 GLN A O 1
ATOM 1096 N N . ILE A 1 146 ? -6.065 -2.838 11.507 1.00 98.50 146 ILE A N 1
ATOM 1097 C CA . ILE A 1 146 ? -5.794 -3.394 12.847 1.00 98.50 146 ILE A CA 1
ATOM 1098 C C . ILE A 1 146 ? -6.245 -2.432 13.955 1.00 98.50 146 ILE A C 1
ATOM 1100 O O . ILE A 1 146 ? -6.732 -2.860 14.998 1.00 98.50 146 ILE A O 1
ATOM 1104 N N . LEU A 1 147 ? -6.038 -1.126 13.763 1.00 98.56 147 LEU A N 1
ATOM 1105 C CA . LEU A 1 147 ? -6.446 -0.119 14.741 1.00 98.56 147 LEU A CA 1
ATOM 1106 C C . LEU A 1 147 ? -7.967 0.058 14.787 1.00 98.56 147 LEU A C 1
ATOM 1108 O O . LEU A 1 147 ? -8.497 0.299 15.866 1.00 98.56 147 LEU A O 1
ATOM 1112 N N . GLU A 1 148 ? -8.653 -0.063 13.652 1.00 98.56 148 GLU A N 1
ATOM 1113 C CA . GLU A 1 148 ? -10.117 -0.047 13.573 1.00 98.56 148 GLU A CA 1
ATOM 1114 C C . GLU A 1 148 ? -10.713 -1.265 14.290 1.00 98.56 148 GLU A C 1
ATOM 1116 O O . GLU A 1 148 ? -11.566 -1.093 15.156 1.00 98.56 148 GLU A O 1
ATOM 1121 N N . GLU A 1 149 ? -10.188 -2.467 14.036 1.00 98.38 149 GLU A N 1
ATOM 1122 C CA . GLU A 1 149 ? -10.604 -3.698 14.725 1.00 98.38 149 GLU A CA 1
ATOM 1123 C C . GLU A 1 149 ? -10.382 -3.600 16.247 1.00 98.38 149 GLU A C 1
ATOM 1125 O O . GLU A 1 149 ? -11.281 -3.892 17.036 1.00 98.38 149 GLU A O 1
ATOM 1130 N N . ALA A 1 150 ? -9.217 -3.105 16.680 1.00 98.38 150 ALA A N 1
ATOM 1131 C CA . ALA A 1 150 ? -8.926 -2.902 18.102 1.00 98.38 150 ALA A CA 1
ATOM 1132 C C . ALA A 1 150 ? -9.821 -1.826 18.749 1.00 98.38 150 ALA A C 1
ATOM 1134 O O . ALA A 1 150 ? -10.153 -1.910 19.935 1.00 98.38 150 ALA A O 1
ATOM 1135 N N . LEU A 1 151 ? -10.209 -0.796 17.989 1.00 98.38 151 LEU A N 1
ATOM 1136 C CA . LEU A 1 151 ? -11.136 0.229 18.461 1.00 98.38 151 LEU A CA 1
ATOM 1137 C C . LEU A 1 151 ? -12.541 -0.350 18.657 1.00 98.38 151 LEU A C 1
ATOM 1139 O O . LEU A 1 151 ? -13.169 -0.060 19.675 1.00 98.38 151 LEU A O 1
ATOM 1143 N N . GLU A 1 152 ? -13.020 -1.169 17.721 1.00 98.25 152 GLU A N 1
ATOM 1144 C CA . GLU A 1 152 ? -14.312 -1.852 17.833 1.00 98.25 152 GLU A CA 1
ATOM 1145 C C . GLU A 1 152 ? -14.350 -2.799 19.039 1.00 98.25 152 GLU A C 1
ATOM 1147 O O . GLU A 1 152 ? -15.300 -2.749 19.823 1.00 98.25 152 GLU A O 1
ATOM 1152 N N . GLU A 1 153 ? -13.300 -3.598 19.248 1.00 98.25 153 GLU A N 1
ATOM 1153 C CA . GLU A 1 153 ? -13.174 -4.479 20.418 1.00 98.25 153 GLU A CA 1
ATOM 1154 C C . GLU A 1 153 ? -13.229 -3.676 21.727 1.00 98.25 153 GLU A C 1
ATOM 1156 O O . GLU A 1 153 ? -14.017 -3.976 22.626 1.00 98.25 153 GLU A O 1
ATOM 1161 N N . SER A 1 154 ? -12.473 -2.577 21.809 1.00 98.06 154 SER A N 1
ATOM 1162 C CA . SER A 1 154 ? -12.479 -1.713 22.992 1.00 98.06 154 SER A CA 1
ATOM 1163 C C . SER A 1 154 ? -13.852 -1.080 23.256 1.00 98.06 154 SER A C 1
ATOM 1165 O O . SER A 1 154 ? -14.272 -0.972 24.410 1.00 98.06 154 SER A O 1
ATOM 1167 N N . GLN A 1 155 ? -14.584 -0.684 22.213 1.00 98.44 155 GLN A N 1
ATOM 1168 C CA . GLN A 1 155 ? -15.938 -0.139 22.356 1.00 98.44 155 GLN A CA 1
ATOM 1169 C C . GLN A 1 155 ? -16.933 -1.191 22.860 1.00 98.44 155 GLN A C 1
ATOM 1171 O O . GLN A 1 155 ? -17.799 -0.877 23.686 1.00 98.44 155 GLN A O 1
ATOM 1176 N N . GLN A 1 156 ? -16.796 -2.439 22.411 1.00 98.06 156 GLN A N 1
ATOM 1177 C CA . GLN A 1 156 ? -17.604 -3.550 22.910 1.00 98.06 156 GLN A CA 1
ATOM 1178 C C . GLN A 1 156 ? -17.318 -3.819 24.389 1.00 98.06 156 GLN A C 1
ATOM 1180 O O . GLN A 1 156 ? -18.263 -3.910 25.172 1.00 98.06 156 GLN A O 1
ATOM 1185 N N . GLU A 1 157 ? -16.046 -3.846 24.803 1.00 98.12 157 GLU A N 1
ATOM 1186 C CA . GLU A 1 157 ? -15.682 -3.997 26.219 1.00 98.12 157 GLU A CA 1
ATOM 1187 C C . GLU A 1 157 ? -16.274 -2.888 27.094 1.00 98.12 157 GLU A C 1
ATOM 1189 O O . GLU A 1 157 ? -16.775 -3.150 28.188 1.00 98.12 157 GLU A O 1
ATOM 1194 N N . VAL A 1 158 ? -16.221 -1.634 26.632 1.00 98.31 158 VAL A N 1
ATOM 1195 C CA . VAL A 1 158 ? -16.797 -0.498 27.365 1.00 98.31 158 VAL A CA 1
ATOM 1196 C C . VAL A 1 158 ? -18.306 -0.663 27.517 1.00 98.31 158 VAL A C 1
ATOM 1198 O O . VAL A 1 158 ? -18.835 -0.411 28.598 1.00 98.31 158 VAL A O 1
ATOM 1201 N N . THR A 1 159 ? -18.990 -1.121 26.470 1.00 97.88 159 THR A N 1
ATOM 1202 C CA . THR A 1 159 ? -20.439 -1.353 26.510 1.00 97.88 159 THR A CA 1
ATOM 1203 C C . THR A 1 159 ? -20.788 -2.469 27.496 1.00 97.88 159 THR A C 1
ATOM 1205 O O . THR A 1 159 ? -21.634 -2.266 28.362 1.00 97.88 159 THR A O 1
ATOM 1208 N N . GLN A 1 160 ? -20.068 -3.595 27.454 1.00 97.81 160 GLN A N 1
ATOM 1209 C CA . GLN A 1 160 ? -20.258 -4.706 28.395 1.00 97.81 160 GLN A CA 1
ATOM 1210 C C . GLN A 1 160 ? -20.022 -4.275 29.847 1.00 97.81 160 GLN A C 1
ATOM 1212 O O . GLN A 1 160 ? -20.852 -4.525 30.718 1.00 97.81 160 GLN A O 1
ATOM 1217 N N . ARG A 1 161 ? -18.930 -3.548 30.119 1.00 97.75 161 ARG A N 1
ATOM 1218 C CA . ARG A 1 161 ? -18.654 -3.023 31.466 1.00 97.75 161 ARG A CA 1
ATOM 1219 C C . ARG A 1 161 ? -19.724 -2.040 31.933 1.00 97.75 161 ARG A C 1
ATOM 1221 O O . ARG A 1 161 ? -20.012 -1.982 33.125 1.00 97.75 161 ARG A O 1
ATOM 1228 N N . GLN A 1 162 ? -20.304 -1.256 31.026 1.00 98.19 162 GLN A N 1
ATOM 1229 C CA . GLN A 1 162 ? -21.383 -0.336 31.372 1.00 98.19 162 GLN A CA 1
ATOM 1230 C C . GLN A 1 162 ? -22.652 -1.097 31.781 1.00 98.19 162 GLN A C 1
ATOM 1232 O O . GLN A 1 162 ? -23.248 -0.761 32.804 1.00 98.19 162 GLN A O 1
ATOM 1237 N N . GLU A 1 163 ? -23.006 -2.165 31.062 1.00 98.12 163 GLU A N 1
ATOM 1238 C CA . GLU A 1 163 ? -24.112 -3.060 31.429 1.00 98.12 163 GLU A CA 1
ATOM 1239 C C . GLU A 1 163 ? -23.868 -3.737 32.790 1.00 98.12 163 GLU A C 1
ATOM 1241 O O . GLU A 1 163 ? -24.746 -3.738 33.656 1.00 98.12 163 GLU A O 1
ATOM 1246 N N . GLU A 1 164 ? -22.655 -4.240 33.041 1.00 98.25 164 GLU A N 1
ATOM 1247 C CA . GLU A 1 164 ? -22.267 -4.795 34.346 1.00 98.25 164 GLU A CA 1
ATOM 1248 C C . GLU A 1 164 ? -22.397 -3.762 35.476 1.00 98.25 164 GLU A C 1
ATOM 1250 O O . GLU A 1 164 ? -22.938 -4.056 36.542 1.00 98.25 164 GLU A O 1
ATOM 1255 N N . ILE A 1 165 ? -21.952 -2.523 35.254 1.00 98.38 165 ILE A N 1
ATOM 1256 C CA . ILE A 1 165 ? -22.092 -1.448 36.243 1.00 98.38 165 ILE A CA 1
ATOM 1257 C C . ILE A 1 165 ? -23.567 -1.173 36.546 1.00 98.38 165 ILE A C 1
ATOM 1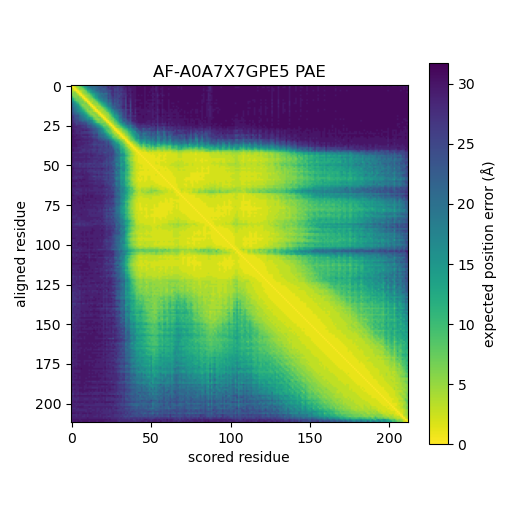259 O O . ILE A 1 165 ? -23.921 -0.963 37.710 1.00 98.38 165 ILE A O 1
ATOM 1263 N N . ASP A 1 166 ? -24.426 -1.157 35.531 1.00 98.31 166 ASP A N 1
ATOM 1264 C CA . ASP A 1 166 ? -25.842 -0.853 35.714 1.00 98.31 166 ASP A CA 1
ATOM 1265 C C . ASP A 1 166 ? -26.583 -1.995 36.426 1.00 98.31 166 ASP A C 1
ATOM 1267 O O . ASP A 1 166 ? -27.329 -1.729 37.373 1.00 98.31 166 ASP A O 1
ATOM 1271 N N . THR A 1 167 ? -26.274 -3.259 36.118 1.00 98.31 167 THR A N 1
ATOM 1272 C CA . THR A 1 167 ? -26.801 -4.412 36.879 1.00 98.31 167 THR A CA 1
ATOM 1273 C C . THR A 1 167 ? -26.360 -4.391 38.346 1.00 98.31 167 THR A C 1
ATOM 1275 O O . THR A 1 167 ? -27.189 -4.526 39.248 1.00 98.31 167 THR A O 1
ATOM 1278 N N . LEU A 1 168 ? -25.081 -4.109 38.623 1.00 98.12 168 LEU A N 1
ATOM 1279 C CA . LEU A 1 168 ? -24.575 -3.982 39.994 1.00 98.12 168 LEU A CA 1
ATOM 1280 C C . LEU A 1 168 ? -25.227 -2.817 40.752 1.00 98.12 168 LEU A C 1
ATOM 1282 O O . LEU A 1 168 ? -25.438 -2.899 41.967 1.00 98.12 168 LEU A O 1
ATOM 1286 N N . ARG A 1 169 ? -25.562 -1.718 40.065 1.00 98.31 169 ARG A N 1
ATOM 1287 C CA . ARG A 1 169 ? -26.306 -0.598 40.662 1.00 98.31 169 ARG A CA 1
ATOM 1288 C C . ARG A 1 169 ? -27.725 -1.009 41.038 1.00 98.31 169 ARG A C 1
ATOM 1290 O O . ARG A 1 169 ? -28.160 -0.655 42.136 1.00 98.31 169 ARG A O 1
ATOM 1297 N N . GLU A 1 170 ? -28.422 -1.743 40.175 1.00 98.19 170 GLU A N 1
ATOM 1298 C CA . GLU A 1 170 ? -29.757 -2.274 40.470 1.00 98.19 170 GLU A CA 1
ATOM 1299 C C . GLU A 1 170 ? -29.734 -3.230 41.663 1.00 98.19 170 GLU A C 1
ATOM 1301 O O . GLU A 1 170 ? -30.529 -3.076 42.594 1.00 98.19 170 GLU A O 1
ATOM 1306 N N . ASP A 1 171 ? -28.789 -4.167 41.693 1.00 98.19 171 ASP A N 1
ATOM 1307 C CA . ASP A 1 171 ? -28.659 -5.120 42.795 1.00 98.19 171 ASP A CA 1
ATOM 1308 C C . ASP A 1 171 ? -28.311 -4.424 44.109 1.00 98.19 171 ASP A C 1
ATOM 1310 O O . ASP A 1 171 ? -28.897 -4.732 45.151 1.00 98.19 171 ASP A O 1
ATOM 1314 N N . ARG A 1 172 ? -27.440 -3.407 44.074 1.00 98.19 172 ARG A N 1
ATOM 1315 C CA . ARG A 1 172 ? -27.170 -2.572 45.250 1.00 98.19 172 ARG A CA 1
ATOM 1316 C C . ARG A 1 172 ? -28.445 -1.911 45.772 1.00 98.19 172 ARG A C 1
ATOM 1318 O O . ARG A 1 172 ? -28.653 -1.892 46.983 1.00 98.19 172 ARG A O 1
ATOM 1325 N N . LEU A 1 173 ? -29.293 -1.372 44.894 1.00 98.25 173 LEU A N 1
ATOM 1326 C CA . LEU A 1 173 ? -30.563 -0.754 45.295 1.00 98.25 173 LEU A CA 1
ATOM 1327 C C . LEU A 1 173 ? -31.530 -1.783 45.898 1.00 98.25 173 LEU A C 1
ATOM 1329 O O . LEU A 1 173 ? -32.136 -1.510 46.934 1.00 98.25 173 LEU A O 1
ATOM 1333 N N . ARG A 1 174 ? -31.631 -2.980 45.305 1.00 98.12 174 ARG A N 1
ATOM 1334 C CA . ARG A 1 174 ? -32.449 -4.085 45.839 1.00 98.12 174 ARG A CA 1
ATOM 1335 C C . ARG A 1 174 ? -31.984 -4.514 47.227 1.00 98.12 174 ARG A C 1
ATOM 1337 O O . ARG A 1 174 ? -32.805 -4.649 48.131 1.00 98.12 174 ARG A O 1
ATOM 1344 N N . LEU A 1 175 ? -30.677 -4.684 47.415 1.00 97.75 175 LEU A N 1
ATOM 1345 C CA . LEU A 1 175 ? -30.097 -5.055 48.707 1.00 97.75 175 LEU A CA 1
ATOM 1346 C C . LEU A 1 175 ? -30.301 -3.963 49.760 1.00 97.75 175 LEU A C 1
ATOM 1348 O O . LEU A 1 175 ? -30.595 -4.278 50.908 1.00 97.75 175 LEU A O 1
ATOM 1352 N N . GLN A 1 176 ? -30.199 -2.686 49.381 1.00 98.12 176 GLN A N 1
ATOM 1353 C CA . GLN A 1 176 ? -30.496 -1.573 50.287 1.00 98.12 176 GLN A CA 1
ATOM 1354 C C . GLN A 1 176 ? -31.963 -1.555 50.726 1.00 98.12 176 GLN A C 1
ATOM 1356 O O . GLN A 1 176 ? -32.235 -1.294 51.896 1.00 98.12 176 GLN A O 1
ATOM 1361 N N . ALA A 1 177 ? -32.901 -1.845 49.821 1.00 97.81 177 ALA A N 1
ATOM 1362 C CA . ALA A 1 177 ? -34.314 -1.972 50.172 1.00 97.81 177 ALA A CA 1
ATOM 1363 C C . ALA A 1 177 ? -34.549 -3.164 51.115 1.00 97.81 177 ALA A C 1
ATOM 1365 O O . ALA A 1 177 ? -35.127 -2.995 52.183 1.00 97.81 177 ALA A O 1
ATOM 1366 N N . ALA A 1 178 ? -34.003 -4.339 50.785 1.00 97.62 178 ALA A N 1
ATOM 1367 C CA . ALA A 1 178 ? -34.126 -5.531 51.622 1.00 97.62 178 ALA A CA 1
ATOM 1368 C C . ALA A 1 178 ? -33.513 -5.347 53.022 1.00 97.62 178 ALA A C 1
ATOM 1370 O O . ALA A 1 178 ? -34.056 -5.860 54.001 1.00 97.62 178 ALA A O 1
ATOM 1371 N N . LEU A 1 179 ? -32.400 -4.608 53.123 1.00 97.75 179 LEU A N 1
ATOM 1372 C CA . LEU A 1 179 ? -31.786 -4.256 54.402 1.00 97.75 179 LEU A CA 1
ATOM 1373 C C . LEU A 1 179 ? -32.722 -3.379 55.239 1.00 97.75 179 LEU A C 1
ATOM 1375 O O . LEU A 1 179 ? -32.942 -3.699 56.403 1.00 97.75 179 LEU A O 1
ATOM 1379 N N . ARG A 1 180 ? -33.319 -2.335 54.649 1.00 98.00 180 ARG A N 1
ATOM 1380 C CA . ARG A 1 180 ? -34.297 -1.481 55.346 1.00 98.00 180 ARG A CA 1
ATOM 1381 C C . ARG A 1 180 ? -35.495 -2.286 55.844 1.00 98.00 180 ARG A C 1
ATOM 1383 O O . ARG A 1 180 ? -35.838 -2.194 57.016 1.00 98.00 180 ARG A O 1
ATOM 1390 N N . ASP A 1 181 ? -36.059 -3.148 55.002 1.00 98.00 181 ASP A N 1
ATOM 1391 C CA . ASP A 1 181 ? -37.183 -4.008 55.393 1.00 98.00 181 ASP A CA 1
ATOM 1392 C C . ASP A 1 181 ? -36.809 -4.979 56.527 1.00 98.00 181 ASP A C 1
ATOM 1394 O O . ASP A 1 181 ? -37.658 -5.387 57.324 1.00 98.00 181 ASP A O 1
ATOM 1398 N N . ALA A 1 182 ? -35.553 -5.434 56.572 1.00 96.94 182 ALA A N 1
ATOM 1399 C CA . ALA A 1 182 ? -35.053 -6.300 57.636 1.00 96.94 182 ALA A CA 1
ATOM 1400 C C . ALA A 1 182 ? -34.822 -5.523 58.941 1.00 96.94 182 ALA A C 1
ATOM 1402 O O . ALA A 1 182 ? -35.146 -6.036 60.011 1.00 96.94 182 ALA A O 1
ATOM 1403 N N . GLU A 1 183 ? -34.307 -4.294 58.858 1.00 97.75 183 GLU A N 1
ATOM 1404 C CA . GLU A 1 183 ? -34.148 -3.385 59.998 1.00 97.75 183 GLU A CA 1
ATOM 1405 C C . GLU A 1 183 ? -35.504 -3.021 60.619 1.00 97.75 183 GLU A C 1
ATOM 1407 O O . GLU A 1 183 ? -35.648 -3.084 61.841 1.00 97.75 183 GLU A O 1
ATOM 1412 N N . GLU A 1 184 ? -36.519 -2.725 59.801 1.00 97.25 184 GLU A N 1
ATOM 1413 C CA . GLU A 1 184 ? -37.890 -2.467 60.265 1.00 97.25 184 GLU A CA 1
ATOM 1414 C C . GLU A 1 184 ? -38.477 -3.688 60.983 1.00 97.25 184 GLU A C 1
ATOM 1416 O O . GLU A 1 184 ? -38.922 -3.582 62.128 1.00 97.25 184 GLU A O 1
ATOM 1421 N N . ARG A 1 185 ? -38.375 -4.879 60.377 1.00 96.94 185 ARG A N 1
ATOM 1422 C CA . ARG A 1 185 ? -38.811 -6.137 61.010 1.00 96.94 185 ARG A CA 1
ATOM 1423 C C . ARG A 1 185 ? -38.076 -6.424 62.318 1.00 96.94 185 ARG A C 1
ATOM 1425 O O . ARG A 1 185 ? -38.686 -6.894 63.276 1.00 96.94 185 ARG A O 1
ATOM 1432 N N . ALA A 1 186 ? -36.773 -6.154 62.378 1.00 96.69 186 ALA A N 1
ATOM 1433 C CA . ALA A 1 186 ? -35.993 -6.318 63.600 1.00 96.69 186 ALA A CA 1
ATOM 1434 C C . ALA A 1 186 ? -36.448 -5.341 64.696 1.00 96.69 186 ALA A C 1
ATOM 1436 O O . ALA A 1 186 ? -36.561 -5.739 65.856 1.00 96.69 186 ALA A O 1
ATOM 1437 N N . ALA A 1 187 ? -36.751 -4.091 64.336 1.00 97.19 187 ALA A N 1
ATOM 1438 C CA . ALA A 1 187 ? -37.268 -3.095 65.267 1.00 97.19 187 ALA A CA 1
ATOM 1439 C C . ALA A 1 187 ? -38.654 -3.477 65.810 1.00 97.19 187 ALA A C 1
ATOM 1441 O O . ALA A 1 187 ? -38.890 -3.333 67.010 1.00 97.19 187 ALA A O 1
ATOM 1442 N N . ASP A 1 188 ? -39.546 -3.996 64.966 1.00 97.19 188 ASP A N 1
ATOM 1443 C CA . ASP A 1 188 ? -40.873 -4.458 65.383 1.00 97.19 188 ASP A CA 1
ATOM 1444 C C . ASP A 1 188 ? -40.791 -5.687 66.293 1.00 97.19 188 ASP A C 1
ATOM 1446 O O . ASP A 1 188 ? -41.399 -5.702 67.365 1.00 97.19 188 ASP A O 1
ATOM 1450 N N . ASN A 1 189 ? 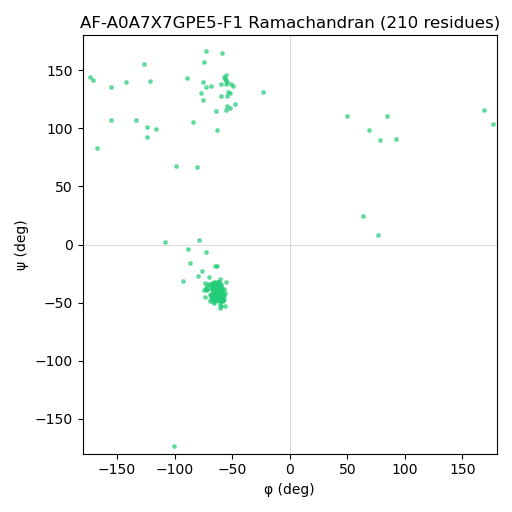-39.964 -6.676 65.942 1.00 96.25 189 ASN A N 1
ATOM 1451 C CA . ASN A 1 189 ? -39.708 -7.832 66.804 1.00 96.25 189 ASN A CA 1
ATOM 1452 C C . ASN A 1 189 ? -39.135 -7.401 68.162 1.00 96.25 189 ASN A C 1
ATOM 1454 O O . ASN A 1 189 ? -39.547 -7.917 69.198 1.00 96.25 189 ASN A O 1
ATOM 1458 N N . ALA A 1 190 ? -38.217 -6.429 68.185 1.00 96.69 190 ALA A N 1
ATOM 1459 C CA . ALA A 1 190 ? -37.665 -5.903 69.431 1.00 96.69 190 ALA A CA 1
ATOM 1460 C C . ALA A 1 190 ? -38.732 -5.224 70.309 1.00 96.69 190 ALA A C 1
ATOM 1462 O O . ALA A 1 190 ? -38.651 -5.315 71.534 1.00 96.69 190 ALA A O 1
ATOM 1463 N N . ARG A 1 191 ? -39.741 -4.567 69.716 1.00 96.44 191 ARG A N 1
ATOM 1464 C CA . ARG A 1 191 ? -40.891 -4.028 70.466 1.00 96.44 191 ARG A CA 1
ATOM 1465 C C . ARG A 1 191 ? -41.763 -5.148 71.025 1.00 96.44 191 ARG A C 1
ATOM 1467 O O . ARG A 1 191 ? -42.054 -5.125 72.214 1.00 96.44 191 ARG A O 1
ATOM 1474 N N . GLN A 1 192 ? -42.098 -6.147 70.209 1.00 96.44 192 GLN A N 1
ATOM 1475 C CA . GLN A 1 192 ? -42.894 -7.299 70.648 1.00 96.44 192 GLN A CA 1
ATOM 1476 C C . GLN A 1 192 ? -42.229 -8.058 71.798 1.00 96.44 192 GLN A C 1
ATOM 1478 O O . GLN A 1 192 ? -42.900 -8.439 72.752 1.00 96.44 192 GLN A O 1
ATOM 1483 N N . VAL A 1 193 ? -40.907 -8.255 71.744 1.00 96.25 193 VAL A N 1
ATOM 1484 C CA . VAL A 1 193 ? -40.162 -8.892 72.838 1.00 96.25 193 VAL A CA 1
ATOM 1485 C C . VAL A 1 193 ? -40.314 -8.097 74.134 1.00 96.25 193 VAL A C 1
ATOM 1487 O O . VAL A 1 193 ? -40.626 -8.698 75.155 1.00 96.25 193 VAL A O 1
ATOM 1490 N N . ARG A 1 194 ? -40.185 -6.764 74.098 1.00 96.31 194 ARG A N 1
ATOM 1491 C CA . ARG A 1 194 ? -40.381 -5.921 75.292 1.00 96.31 194 ARG A CA 1
ATOM 1492 C C . ARG A 1 194 ? -41.800 -6.022 75.848 1.00 96.31 194 ARG A C 1
ATOM 1494 O O . ARG A 1 194 ? -41.967 -6.164 77.052 1.00 96.31 194 ARG A O 1
ATOM 1501 N N . GLU A 1 195 ? -42.814 -5.994 74.986 1.00 96.31 195 GLU A N 1
ATOM 1502 C CA . GLU A 1 195 ? -44.214 -6.158 75.404 1.00 96.31 195 GLU A CA 1
ATOM 1503 C C . GLU A 1 195 ? -44.452 -7.524 76.070 1.00 96.31 195 GLU A C 1
ATOM 1505 O O . GLU A 1 195 ? -45.120 -7.616 77.102 1.00 96.31 195 GLU A O 1
ATOM 1510 N N . LEU A 1 196 ? -43.873 -8.592 75.512 1.00 95.62 196 LEU A N 1
ATOM 1511 C CA . LEU A 1 196 ? -43.946 -9.937 76.085 1.00 95.62 196 LEU A CA 1
ATOM 1512 C C . LEU A 1 196 ? -43.181 -10.047 77.411 1.00 95.62 196 LEU A C 1
ATOM 1514 O O . LEU A 1 196 ? -43.663 -10.711 78.328 1.00 95.62 196 LEU A O 1
ATOM 1518 N N . GLU A 1 197 ? -42.020 -9.401 77.537 1.00 95.75 197 GLU A N 1
ATOM 1519 C CA . GLU A 1 197 ? -41.256 -9.323 78.788 1.00 95.75 197 GLU A CA 1
ATOM 1520 C C . GLU A 1 197 ? -42.056 -8.606 79.885 1.00 95.75 197 GLU A C 1
ATOM 1522 O O . GLU A 1 197 ? -42.182 -9.127 80.996 1.00 95.75 197 GLU A O 1
ATOM 1527 N N . GLU A 1 198 ? -42.676 -7.466 79.569 1.00 95.31 198 GLU A N 1
ATOM 1528 C CA . GLU A 1 198 ? -43.543 -6.732 80.498 1.00 95.31 198 GLU A CA 1
ATOM 1529 C C . GLU A 1 198 ? -44.764 -7.562 80.924 1.00 95.31 198 GLU A C 1
ATOM 1531 O O . GLU A 1 198 ? -45.105 -7.613 82.112 1.00 95.31 198 GLU A O 1
ATOM 1536 N N . ALA A 1 199 ? -45.406 -8.257 79.980 1.00 93.19 199 ALA A N 1
ATOM 1537 C CA . ALA A 1 199 ? -46.531 -9.147 80.263 1.00 93.19 199 ALA A CA 1
ATOM 1538 C C . ALA A 1 199 ? -46.120 -10.337 81.146 1.00 93.19 199 ALA A C 1
ATOM 1540 O O . ALA A 1 199 ? -46.842 -10.701 82.081 1.00 93.19 199 ALA A O 1
ATOM 1541 N N . LEU A 1 200 ? -44.948 -10.924 80.888 1.00 92.88 200 LEU A N 1
ATOM 1542 C CA . LEU A 1 200 ? -44.389 -11.997 81.704 1.00 92.88 200 LEU A CA 1
ATOM 1543 C C . LEU A 1 200 ? -44.118 -11.517 83.135 1.00 92.88 200 LEU A C 1
ATOM 1545 O O . LEU A 1 200 ? -44.459 -12.212 84.093 1.00 92.88 200 LEU A O 1
ATOM 1549 N N . ASP A 1 201 ? -43.541 -10.330 83.304 1.00 93.69 201 ASP A N 1
ATOM 1550 C CA . ASP A 1 201 ? -43.279 -9.765 84.627 1.00 93.69 201 ASP A CA 1
ATOM 1551 C C . ASP A 1 201 ? -44.566 -9.415 85.383 1.00 93.69 201 ASP A C 1
ATOM 1553 O O . ASP A 1 201 ? -44.631 -9.598 86.602 1.00 93.69 201 ASP A O 1
ATOM 1557 N N . ALA A 1 202 ? -45.616 -8.972 84.687 1.00 91.44 202 ALA A N 1
ATOM 1558 C CA . ALA A 1 202 ? -46.937 -8.798 85.285 1.00 91.44 202 ALA A CA 1
ATOM 1559 C C . ALA A 1 202 ? -47.517 -10.134 85.782 1.00 91.44 202 ALA A C 1
ATOM 1561 O O . ALA A 1 202 ? -48.011 -10.204 86.910 1.00 91.44 202 ALA A O 1
ATOM 1562 N N . LEU A 1 203 ? -47.404 -11.204 84.988 1.00 89.44 203 LEU A N 1
ATOM 1563 C CA . LEU A 1 203 ? -47.836 -12.548 85.383 1.00 89.44 203 LEU A CA 1
ATOM 1564 C C . LEU A 1 203 ? -47.065 -13.068 86.599 1.00 89.44 203 LEU A C 1
ATOM 1566 O O . LEU A 1 203 ? -47.692 -13.550 87.540 1.00 89.44 203 LEU A O 1
ATOM 1570 N N . LYS A 1 204 ? -45.736 -12.905 86.638 1.00 89.81 204 LYS A N 1
ATOM 1571 C CA . LYS A 1 204 ? -44.923 -13.280 87.810 1.00 89.81 204 LYS A CA 1
ATOM 1572 C C . LYS A 1 204 ? -45.405 -12.590 89.086 1.00 89.81 204 LYS A C 1
ATOM 1574 O O . LYS A 1 204 ? -45.477 -13.225 90.132 1.00 89.81 204 LYS A O 1
ATOM 1579 N N . ARG A 1 205 ? -45.757 -11.299 89.022 1.00 86.38 205 ARG A N 1
ATOM 1580 C CA . ARG A 1 205 ? -46.292 -10.570 90.189 1.00 86.38 205 ARG A CA 1
ATOM 1581 C C . ARG A 1 205 ? -47.622 -11.144 90.667 1.00 86.38 205 ARG A C 1
ATOM 1583 O O . ARG A 1 205 ? -47.835 -11.206 91.871 1.00 86.38 205 ARG A O 1
ATOM 1590 N N . ILE A 1 206 ? -48.500 -11.543 89.746 1.00 85.62 206 ILE A N 1
ATOM 1591 C CA . ILE A 1 206 ? -49.778 -12.186 90.085 1.00 85.62 206 ILE A CA 1
ATOM 1592 C C . ILE A 1 206 ? -49.530 -13.541 90.754 1.00 85.62 206 ILE A C 1
ATOM 1594 O O . ILE A 1 206 ? -50.196 -13.864 91.735 1.00 85.62 206 ILE A O 1
ATOM 1598 N N . ASP A 1 207 ? -48.572 -14.317 90.251 1.00 83.44 207 ASP A N 1
ATOM 1599 C CA . ASP A 1 207 ? -48.247 -15.637 90.795 1.00 83.44 207 ASP A CA 1
ATOM 1600 C C . ASP A 1 207 ? -47.661 -15.538 92.214 1.00 83.44 207 ASP A C 1
ATOM 1602 O O . ASP A 1 207 ? -48.160 -16.179 93.135 1.00 83.44 207 ASP A O 1
ATOM 1606 N N . MET A 1 208 ? -46.726 -14.606 92.445 1.00 79.50 208 MET A N 1
ATOM 1607 C CA . MET A 1 208 ? -46.197 -14.309 93.789 1.00 79.50 208 MET A CA 1
ATOM 1608 C C . MET A 1 208 ? -47.252 -13.772 94.774 1.00 79.50 208 MET A C 1
ATOM 1610 O O . MET A 1 208 ? -47.024 -13.764 95.978 1.00 79.50 208 MET A O 1
ATOM 1614 N N . GLN A 1 209 ? -48.396 -13.279 94.291 1.00 74.38 209 GLN A N 1
ATOM 1615 C CA . GLN A 1 209 ? -49.523 -12.880 95.145 1.00 74.38 209 GLN A CA 1
ATOM 1616 C C . GLN A 1 209 ? -50.467 -14.048 95.471 1.00 74.38 209 GLN A C 1
ATOM 1618 O O . GLN A 1 209 ? -51.288 -13.916 96.379 1.00 74.38 209 GLN A O 1
ATOM 1623 N N . ARG A 1 210 ? -50.393 -15.161 94.728 1.00 71.31 210 ARG A N 1
ATOM 1624 C CA . ARG A 1 210 ? -51.239 -16.349 94.917 1.00 71.31 210 ARG A CA 1
ATOM 1625 C C . ARG A 1 210 ? -50.611 -17.403 95.830 1.00 71.31 210 ARG A C 1
ATOM 1627 O O . ARG A 1 210 ? -51.370 -18.039 96.551 1.00 71.31 210 ARG A O 1
ATOM 1634 N N . ASP A 1 211 ? -49.286 -17.522 95.845 1.00 55.94 211 ASP A N 1
ATOM 1635 C CA . ASP A 1 211 ? -48.514 -18.324 96.809 1.00 55.94 211 ASP A CA 1
ATOM 1636 C C . ASP A 1 211 ? -47.472 -17.416 97.505 1.00 55.94 211 ASP A C 1
ATOM 1638 O O . ASP A 1 211 ? -46.396 -17.198 96.942 1.00 55.94 211 ASP A O 1
ATOM 1642 N N . PRO A 1 212 ? -47.790 -16.815 98.672 1.00 55.12 212 PRO A N 1
ATOM 1643 C CA . PRO A 1 212 ? -46.848 -15.986 99.429 1.00 55.12 212 PRO A CA 1
ATOM 1644 C C . PRO A 1 212 ? -45.748 -16.787 100.144 1.00 55.12 212 PRO A C 1
ATOM 1646 O O . PRO A 1 212 ? -46.017 -17.924 100.597 1.00 55.12 212 PRO A O 1
#

Mean predicted aligned error: 14.78 Å

Radius of gyration: 55.38 Å; Cα contacts (8 Å, |Δi|>4): 102; chains: 1; bounding box: 86×70×180 Å

Foldseek 3Di:
DDDDDDDDDDDDDDDDDDDDDDDDDDPPDPPDDPPDPDPPDDALVRCVVVLVLVVSLVRLVVQLVVPPDPVSVLVSLLVNLVSCVSVVNLPVSLVSLVVSLPDPPDDPSSVVSVVVSVVSVVVVVVVVVVVVVVVVVVVVVVVVVVVVVVVVVVVVVVVVVVVVVVVVVVVVVVVVVVVVVVVVVVVVVVVVVVVVVVVVVVVVVVVVVVPD

Solvent-accessible surface area (backbone atoms only — not comparable to full-atom values): 12171 Å² total; per-residue (Å²): 137,80,83,84,91,83,81,92,81,89,82,89,81,82,91,85,89,80,89,74,91,74,88,80,80,90,73,74,75,76,81,75,72,82,75,74,78,75,78,76,79,81,50,40,66,55,28,44,74,71,64,40,23,72,60,14,28,58,38,19,58,48,43,38,75,68,39,92,44,75,64,46,24,41,43,21,51,49,53,27,26,51,22,28,46,73,68,70,38,52,68,64,19,40,50,49,21,45,60,46,37,70,48,81,82,75,52,74,49,24,50,51,23,40,55,51,30,52,51,52,53,50,53,52,52,53,52,50,53,51,50,51,54,51,52,51,54,51,52,52,51,54,51,50,51,54,50,51,53,52,49,52,54,52,51,51,51,53,51,53,52,50,52,52,51,52,52,54,50,50,51,52,51,52,52,53,51,54,48,50,59,48,52,52,51,51,53,52,51,54,50,53,50,51,54,51,51,53,51,49,53,51,49,52,54,54,50,53,70,73,62,121